Protein AF-A0A2X3C7H0-F1 (afdb_monomer_lite)

InterPro domains:
  IPR000109 Proton-dependent oligopeptide transporter family [PF00854] (1-184)
  IPR005279 Dipeptide/tripeptide permease [TIGR00924] (2-187)
  IPR018456 PTR2 family proton/oligopeptide symporter, conserved site [PS01023] (25-37)
  IPR036259 MFS transporter superfamily [G3DSA:1.20.1250.20] (1-194)
  IPR036259 MFS transporter superfamily [SSF103473] (5-169)

Radius of gyration: 23.86 Å; chains: 1; bounding box: 59×52×58 Å

Secondary structure (DSSP, 8-state):
-----HHHHHHHTS-TT-THHHHHHHHHHHHHHHHHHHHHHHHHHHHHHH-HHHHHHHHHHHHHHHHHHHHHHGGGGTTS--GGGGSPP-HHHHHHHHHHHHHHHHHHHHHHH-HHHHHHHHHHHHHHHHHHHHHHHHHS-HHHHHHHHHHHHHHHHHHHHHHHHHHHHHHHHHHHHHH--SEETTEE-S---S--

Structure (mmCIF, N/CA/C/O backbone):
data_AF-A0A2X3C7H0-F1
#
_entry.id   AF-A0A2X3C7H0-F1
#
loop_
_atom_site.group_PDB
_atom_site.id
_atom_site.type_symbol
_atom_site.label_atom_id
_atom_site.label_alt_id
_atom_site.label_comp_id
_atom_site.label_asym_id
_atom_site.label_entity_id
_atom_site.label_seq_id
_atom_site.pdbx_PDB_ins_code
_atom_site.Cartn_x
_atom_site.Cartn_y
_atom_site.Cartn_z
_atom_site.occupancy
_atom_site.B_iso_or_equiv
_atom_site.auth_seq_id
_atom_site.auth_comp_id
_atom_site.auth_asym_id
_atom_site.auth_atom_id
_atom_site.pdbx_PDB_model_num
ATOM 1 N N . MET A 1 1 ? -5.717 -9.283 16.753 1.00 32.44 1 MET A N 1
ATOM 2 C CA . MET A 1 1 ? -4.805 -8.362 16.047 1.00 32.44 1 MET A CA 1
ATOM 3 C C . MET A 1 1 ? -5.149 -8.344 14.564 1.00 32.44 1 MET A C 1
ATOM 5 O O . MET A 1 1 ? -4.531 -9.042 13.780 1.00 32.44 1 MET A O 1
ATOM 9 N N . PHE A 1 2 ? -6.166 -7.578 14.183 1.00 30.44 2 PHE A N 1
ATOM 10 C CA . PHE A 1 2 ? -6.329 -7.111 12.809 1.00 30.44 2 PHE A CA 1
ATOM 11 C C . PHE A 1 2 ? -6.307 -5.587 12.910 1.00 30.44 2 PHE A C 1
ATOM 13 O O . PHE A 1 2 ? -7.046 -5.027 13.715 1.00 30.44 2 PHE A O 1
ATOM 20 N N . LYS A 1 3 ? -5.387 -4.962 12.163 1.00 36.91 3 LYS A N 1
ATOM 21 C CA . LYS A 1 3 ? -4.925 -3.565 12.272 1.00 36.91 3 LYS A CA 1
ATOM 22 C C . LYS A 1 3 ? -4.030 -3.260 13.489 1.00 36.91 3 LYS A C 1
ATOM 24 O O . LYS A 1 3 ? -4.436 -2.610 14.445 1.00 36.91 3 LYS A O 1
ATOM 29 N N . ALA A 1 4 ? -2.743 -3.596 13.379 1.00 49.97 4 ALA A N 1
ATOM 30 C CA . ALA A 1 4 ? -1.702 -2.716 13.917 1.00 49.97 4 ALA A CA 1
ATOM 31 C C . ALA A 1 4 ? -1.713 -1.433 13.064 1.00 49.97 4 ALA A C 1
ATOM 33 O O . ALA A 1 4 ? -0.926 -1.282 12.138 1.00 49.97 4 ALA A O 1
ATOM 34 N N . ASN A 1 5 ? -2.721 -0.579 13.260 1.00 68.50 5 ASN A N 1
ATOM 35 C CA . ASN A 1 5 ? -2.846 0.662 12.509 1.00 68.50 5 ASN A CA 1
ATOM 36 C C . ASN A 1 5 ? -2.001 1.717 13.235 1.00 68.50 5 ASN A C 1
ATOM 38 O O . ASN A 1 5 ? -2.337 2.010 14.386 1.00 68.50 5 ASN A O 1
ATOM 42 N N . PRO A 1 6 ? -0.969 2.319 12.617 1.00 77.62 6 PRO A N 1
ATOM 43 C CA . PRO A 1 6 ? -0.216 3.415 13.231 1.00 77.62 6 PRO A CA 1
ATOM 44 C C . PRO A 1 6 ? -1.136 4.532 13.743 1.00 77.62 6 PRO A C 1
ATOM 46 O O . PRO A 1 6 ? -0.921 5.062 14.825 1.00 77.62 6 PRO A O 1
ATOM 49 N N . ALA A 1 7 ? -2.243 4.787 13.037 1.00 82.19 7 ALA A N 1
ATOM 50 C CA . ALA A 1 7 ? -3.296 5.711 13.455 1.00 82.19 7 ALA A CA 1
ATOM 51 C C . ALA A 1 7 ? -4.001 5.310 14.770 1.00 82.19 7 ALA A C 1
ATOM 53 O O . ALA A 1 7 ? -4.308 6.166 15.591 1.00 82.19 7 ALA A O 1
ATOM 54 N N . SER A 1 8 ? -4.247 4.013 14.994 1.00 81.94 8 SER A N 1
ATOM 55 C CA . SER A 1 8 ? -4.856 3.530 16.244 1.00 81.94 8 SER A CA 1
ATOM 56 C C . SER A 1 8 ? -3.861 3.517 17.399 1.00 81.94 8 SER A C 1
ATOM 58 O O . SER A 1 8 ? -4.267 3.648 18.550 1.00 81.94 8 SER A O 1
ATOM 60 N N . LEU A 1 9 ? -2.576 3.316 17.107 1.00 81.12 9 LEU A N 1
ATOM 61 C CA . LEU A 1 9 ? -1.518 3.435 18.102 1.00 81.12 9 LEU A CA 1
ATOM 62 C C . LEU A 1 9 ? -1.385 4.898 18.534 1.00 81.12 9 LEU A C 1
ATOM 64 O O . LEU A 1 9 ? -1.437 5.185 19.723 1.00 81.12 9 LEU A O 1
ATOM 68 N N . LEU A 1 10 ? -1.350 5.816 17.561 1.00 85.62 10 LEU A N 1
ATOM 69 C CA . LEU A 1 10 ? -1.322 7.258 17.788 1.00 85.62 10 LEU A CA 1
ATOM 70 C C . LEU A 1 10 ? -2.493 7.722 18.659 1.00 85.62 10 LEU A C 1
ATOM 72 O O . LEU A 1 10 ? -2.268 8.444 19.621 1.00 85.62 10 LEU A O 1
ATOM 76 N N . SER A 1 11 ? -3.722 7.266 18.388 1.00 85.00 11 SER A N 1
ATOM 77 C CA . SER A 1 11 ? -4.881 7.658 19.201 1.00 85.00 11 SER A CA 1
ATOM 78 C C . SER A 1 11 ? -4.799 7.197 20.653 1.00 85.00 11 SER A C 1
ATOM 80 O O . SER A 1 11 ? -5.360 7.848 21.522 1.00 85.00 11 SER A O 1
ATOM 82 N N . LYS A 1 12 ? -4.120 6.077 20.925 1.00 83.00 12 LYS A N 1
ATOM 83 C CA . LYS A 1 12 ? -3.929 5.568 22.289 1.00 83.00 12 LYS A CA 1
ATOM 84 C C . LYS A 1 12 ? -2.798 6.278 23.038 1.00 83.00 12 LYS A C 1
ATOM 86 O O . LYS A 1 12 ? -2.753 6.187 24.259 1.00 83.00 12 LYS A O 1
ATOM 91 N N . CYS A 1 13 ? -1.911 6.986 22.335 1.00 82.56 13 CYS A N 1
ATOM 92 C CA . CYS A 1 13 ? -0.876 7.813 22.959 1.00 82.56 13 CYS A CA 1
ATOM 93 C C . CYS A 1 13 ? -1.438 9.072 23.634 1.00 82.56 13 CYS A C 1
ATOM 95 O O . CYS A 1 13 ? -0.724 9.706 24.407 1.00 82.56 13 CYS A O 1
ATOM 97 N N . TYR A 1 14 ? -2.691 9.436 23.346 1.00 84.81 14 TYR A N 1
ATOM 98 C CA . TYR A 1 14 ? -3.354 10.601 23.919 1.00 84.81 14 TYR A CA 1
ATOM 99 C C . TYR A 1 14 ? -4.520 10.176 24.824 1.00 84.81 14 TYR A C 1
ATOM 101 O O . TYR A 1 14 ? -5.254 9.242 24.485 1.00 84.81 14 TYR A O 1
ATOM 109 N N . PRO A 1 15 ? -4.732 10.853 25.967 1.00 82.44 15 PRO A N 1
ATOM 110 C CA . PRO A 1 15 ? -5.905 10.636 26.805 1.00 82.44 15 PRO A CA 1
ATOM 111 C C . PRO A 1 15 ? -7.219 10.909 26.050 1.00 82.44 15 PRO A C 1
ATOM 113 O O . PRO A 1 15 ? -7.254 11.720 25.117 1.00 82.44 15 PRO A O 1
ATOM 116 N N . PRO A 1 16 ? -8.340 10.288 26.464 1.00 78.69 16 PRO A N 1
ATOM 117 C CA . PRO A 1 16 ? -9.640 10.580 25.873 1.00 78.69 16 PRO A CA 1
ATOM 118 C C . PRO A 1 16 ? -9.995 12.067 26.043 1.00 78.69 16 PRO A C 1
ATOM 120 O O . PRO A 1 16 ? -9.951 12.591 27.154 1.00 78.69 16 PRO A O 1
ATOM 123 N N . LYS A 1 17 ? -10.405 12.715 24.941 1.00 80.19 17 LYS A N 1
ATOM 124 C CA . LYS A 1 17 ? -10.738 14.155 24.824 1.00 80.19 17 LYS A CA 1
ATOM 125 C C . LYS A 1 17 ? -9.553 15.135 24.876 1.00 80.19 17 LYS A C 1
ATOM 127 O O . LYS A 1 17 ? -9.762 16.316 25.146 1.00 80.19 17 LYS A O 1
ATOM 132 N N . ASP A 1 18 ? -8.331 14.691 24.588 1.00 87.06 18 ASP A N 1
ATOM 133 C CA . ASP A 1 18 ? -7.207 15.614 24.394 1.00 87.06 18 ASP A CA 1
ATOM 134 C C . ASP A 1 18 ? -7.346 16.394 23.069 1.00 87.06 18 ASP A C 1
ATOM 136 O O . ASP A 1 18 ? -7.416 15.803 21.990 1.00 87.06 18 ASP A O 1
ATOM 140 N N . ALA A 1 19 ? -7.338 17.728 23.142 1.00 86.75 19 ALA A N 1
ATOM 141 C CA . ALA A 1 19 ? -7.392 18.618 21.979 1.00 86.75 19 ALA A CA 1
ATOM 142 C C . ALA A 1 19 ? -6.162 18.492 21.053 1.00 86.75 19 ALA A C 1
ATOM 144 O O . ALA A 1 19 ? -6.205 18.900 19.894 1.00 86.75 19 ALA A O 1
ATOM 145 N N . ARG A 1 20 ? -5.049 17.924 21.537 1.00 90.62 20 ARG A N 1
ATOM 146 C CA . ARG A 1 20 ? -3.823 17.708 20.750 1.00 90.62 20 ARG A CA 1
ATOM 147 C C . ARG A 1 20 ? -3.935 16.542 19.774 1.00 90.62 20 ARG A C 1
ATOM 149 O O . ARG A 1 20 ? -3.132 16.469 18.843 1.00 90.62 20 ARG A O 1
ATOM 156 N N . LEU A 1 21 ? -4.906 15.649 19.967 1.00 89.25 21 LEU A N 1
ATOM 157 C CA . LEU A 1 21 ? -5.084 14.461 19.135 1.00 89.25 21 LEU A CA 1
ATOM 158 C C . LEU A 1 21 ? -5.343 14.828 17.666 1.00 89.25 21 LEU A C 1
ATOM 160 O O . LEU A 1 21 ? -4.748 14.232 16.768 1.00 89.25 21 LEU A O 1
ATOM 164 N N . ASP A 1 22 ? -6.157 15.853 17.419 1.00 88.62 22 ASP A N 1
ATOM 165 C CA . ASP A 1 22 ? -6.472 16.313 16.062 1.00 88.62 22 ASP A CA 1
ATOM 166 C C . ASP A 1 22 ? -5.234 16.905 15.368 1.00 88.62 22 ASP A C 1
ATOM 168 O O . ASP A 1 22 ? -4.959 16.628 14.194 1.00 88.62 22 ASP A O 1
ATOM 172 N N . GLY A 1 23 ? -4.417 17.654 16.116 1.00 91.31 23 GLY A N 1
ATOM 173 C CA . GLY A 1 23 ? -3.125 18.159 15.644 1.00 91.31 23 GLY A CA 1
ATOM 174 C C . GLY A 1 23 ? -2.127 17.035 15.347 1.00 91.31 23 GLY A C 1
ATOM 175 O O . GLY A 1 23 ? -1.424 17.076 14.336 1.00 91.31 23 GLY A O 1
ATOM 176 N N . ALA A 1 24 ? -2.110 15.988 16.174 1.00 89.88 24 ALA A N 1
ATOM 177 C CA . ALA A 1 24 ? -1.279 14.808 15.962 1.00 89.88 24 ALA A CA 1
ATOM 178 C C . ALA A 1 24 ? -1.697 14.031 14.704 1.00 89.88 24 ALA A C 1
ATOM 180 O O . ALA A 1 24 ? -0.837 13.644 13.911 1.00 89.88 24 ALA A O 1
ATOM 181 N N . PHE A 1 25 ? -3.002 13.859 14.465 1.00 89.56 25 PHE A N 1
ATOM 182 C CA . PHE A 1 25 ? -3.500 13.278 13.217 1.00 89.56 25 PHE A CA 1
ATOM 183 C C . PHE A 1 25 ? -3.151 14.137 12.002 1.00 89.56 25 PHE A C 1
ATOM 185 O O . PHE A 1 25 ? -2.753 13.595 10.972 1.00 89.56 25 PHE A O 1
ATOM 192 N N . THR A 1 26 ? -3.225 15.462 12.125 1.00 91.69 26 THR A N 1
ATOM 193 C CA . THR A 1 26 ? -2.830 16.384 11.051 1.00 91.69 26 THR A CA 1
ATOM 194 C C . THR A 1 26 ? -1.353 16.200 10.691 1.00 91.69 26 THR A C 1
ATOM 196 O O . THR A 1 26 ? -1.028 15.992 9.524 1.00 91.69 26 THR A O 1
ATOM 199 N N . LEU A 1 27 ? -0.452 16.174 11.680 1.00 92.69 27 LEU A N 1
ATOM 200 C CA . LEU A 1 27 ? 0.977 15.902 11.465 1.00 92.69 27 LEU A CA 1
ATOM 201 C C . LEU A 1 27 ? 1.224 14.510 10.871 1.00 92.69 27 LEU A C 1
ATOM 203 O O . LEU A 1 27 ? 2.030 14.368 9.950 1.00 92.69 27 LEU A O 1
ATOM 207 N N . PHE A 1 28 ? 0.504 13.495 11.352 1.00 90.56 28 PHE A N 1
ATOM 208 C CA . PHE A 1 28 ? 0.586 12.136 10.826 1.00 90.56 28 PHE A CA 1
ATOM 209 C C . PHE A 1 28 ? 0.240 12.099 9.331 1.00 90.56 28 PHE A C 1
ATOM 211 O O . PHE A 1 28 ? 1.040 11.623 8.525 1.00 90.56 28 PHE A O 1
ATOM 218 N N . TYR A 1 29 ? -0.888 12.685 8.925 1.00 90.25 29 TYR A N 1
ATOM 219 C CA . TYR A 1 29 ? -1.264 12.752 7.512 1.00 90.25 29 TYR A CA 1
ATOM 220 C C . TYR A 1 29 ? -0.320 13.628 6.679 1.00 90.25 29 TYR A C 1
ATOM 222 O O . TYR A 1 29 ? -0.013 13.272 5.541 1.00 90.25 29 TYR A O 1
ATOM 230 N N . MET A 1 30 ? 0.192 14.735 7.223 1.00 94.94 30 MET A N 1
ATOM 231 C CA . MET A 1 30 ? 1.191 15.552 6.524 1.00 94.94 30 MET A CA 1
ATOM 232 C C . MET A 1 30 ? 2.482 14.769 6.264 1.00 94.94 30 MET A C 1
ATOM 234 O O . MET A 1 30 ? 3.004 14.825 5.154 1.00 94.94 30 MET A O 1
ATOM 238 N N . SER A 1 31 ? 2.960 13.974 7.228 1.00 92.88 31 SER A N 1
ATOM 239 C CA . SER A 1 31 ? 4.155 13.140 7.037 1.00 92.88 31 SER A CA 1
ATOM 240 C C . SER A 1 31 ? 3.983 12.102 5.922 1.00 92.88 31 SER A C 1
ATOM 242 O O . SER A 1 31 ? 4.906 11.894 5.137 1.00 92.88 31 SER A O 1
ATOM 244 N N . ILE A 1 32 ? 2.786 11.515 5.789 1.00 90.12 32 ILE A N 1
ATOM 245 C CA . ILE A 1 32 ? 2.452 10.590 4.695 1.00 90.12 32 ILE A CA 1
ATOM 246 C C . ILE A 1 32 ? 2.516 11.314 3.348 1.00 90.12 32 ILE A C 1
ATOM 248 O O . ILE A 1 32 ? 3.155 10.816 2.425 1.00 90.12 32 ILE A O 1
ATOM 252 N N . ASN A 1 33 ? 1.903 12.497 3.244 1.00 91.75 33 ASN A N 1
ATOM 253 C CA . ASN A 1 33 ? 1.899 13.273 2.001 1.00 91.75 33 ASN A CA 1
ATOM 254 C C . ASN A 1 33 ? 3.311 13.730 1.596 1.00 91.75 33 ASN A C 1
ATOM 256 O O . ASN A 1 33 ? 3.685 13.627 0.428 1.00 91.75 33 ASN A O 1
ATOM 260 N N . ILE A 1 34 ? 4.124 14.180 2.557 1.00 94.00 34 ILE A N 1
ATOM 261 C CA . ILE A 1 34 ? 5.527 14.551 2.315 1.00 94.00 34 ILE A CA 1
ATOM 262 C C . ILE A 1 34 ? 6.332 13.322 1.878 1.00 94.00 34 ILE A C 1
ATOM 264 O O . ILE A 1 34 ? 7.074 13.386 0.899 1.00 94.00 34 ILE A O 1
ATOM 268 N N . GLY A 1 35 ? 6.153 12.184 2.553 1.00 91.00 35 GLY A N 1
ATOM 269 C CA . GLY A 1 35 ? 6.794 10.925 2.179 1.00 91.00 35 GLY A CA 1
ATOM 270 C C . GLY A 1 35 ? 6.420 10.480 0.765 1.00 91.00 35 GLY A C 1
ATOM 271 O O . GLY A 1 35 ? 7.300 10.107 -0.013 1.00 91.00 35 GLY A O 1
ATOM 272 N N . SER A 1 36 ? 5.138 10.579 0.390 1.00 88.50 36 SER A N 1
ATOM 273 C CA . SER A 1 36 ? 4.701 10.271 -0.973 1.00 88.50 36 SER A CA 1
ATOM 274 C C . SER A 1 36 ? 5.279 11.249 -1.989 1.00 88.50 36 SER A C 1
ATOM 276 O O . SER A 1 36 ? 5.761 10.807 -3.023 1.00 88.50 36 SER A O 1
ATOM 278 N N . LEU A 1 37 ? 5.319 12.552 -1.693 1.00 89.69 37 LEU A N 1
ATOM 279 C CA . LEU A 1 37 ? 5.898 13.551 -2.592 1.00 89.69 37 LEU A CA 1
ATOM 280 C C . LEU A 1 37 ? 7.374 13.251 -2.882 1.00 89.69 37 LEU A C 1
ATOM 282 O O . LEU A 1 37 ? 7.783 13.228 -4.043 1.00 89.69 37 LEU A O 1
ATOM 286 N N . LEU A 1 38 ? 8.162 12.978 -1.839 1.00 91.06 38 LEU A N 1
ATOM 287 C CA . LEU A 1 38 ? 9.580 12.644 -1.977 1.00 91.06 38 LEU A CA 1
ATOM 288 C C . LEU A 1 38 ? 9.780 11.337 -2.746 1.00 91.06 38 LEU A C 1
ATOM 290 O O . LEU A 1 38 ? 10.610 11.282 -3.650 1.00 91.06 38 LEU A O 1
ATOM 294 N N . SER A 1 39 ? 8.999 10.302 -2.427 1.00 89.25 39 SER A N 1
ATOM 295 C CA . SER A 1 39 ? 9.081 9.004 -3.099 1.00 89.25 39 SER A CA 1
ATOM 296 C C . SER A 1 39 ? 8.711 9.105 -4.581 1.00 89.25 39 SER A C 1
ATOM 298 O O . SER A 1 39 ? 9.496 8.695 -5.433 1.00 89.25 39 SER A O 1
ATOM 300 N N . LEU A 1 40 ? 7.570 9.723 -4.913 1.00 87.06 40 LEU A N 1
ATOM 301 C CA . LEU A 1 40 ? 7.132 9.888 -6.301 1.00 87.06 40 LEU A CA 1
ATOM 302 C C . LEU A 1 40 ? 8.050 10.813 -7.112 1.00 87.06 40 LEU A C 1
ATOM 304 O O . LEU A 1 40 ? 8.138 10.641 -8.322 1.00 87.06 40 LEU A O 1
ATOM 308 N N . SER A 1 41 ? 8.752 11.756 -6.476 1.00 87.19 41 SER A N 1
ATOM 309 C CA . SER A 1 41 ? 9.701 12.638 -7.170 1.00 87.19 41 SER A CA 1
ATOM 310 C C . SER A 1 41 ? 11.066 11.977 -7.388 1.00 87.19 41 SER A C 1
ATOM 312 O O . SER A 1 41 ? 11.662 12.118 -8.452 1.00 87.19 41 SER A O 1
ATOM 314 N N . LEU A 1 42 ? 11.582 11.249 -6.391 1.00 89.06 42 LEU A N 1
ATOM 315 C CA . LEU A 1 42 ? 12.932 10.674 -6.434 1.00 89.06 42 LEU A CA 1
ATOM 316 C C . LEU A 1 42 ? 12.975 9.302 -7.112 1.00 89.06 42 LEU A C 1
ATOM 318 O O . LEU A 1 42 ? 13.928 9.018 -7.837 1.00 89.06 42 LEU A O 1
ATOM 322 N N . ALA A 1 43 ? 11.967 8.451 -6.905 1.00 89.06 43 ALA A N 1
ATOM 323 C CA . ALA A 1 43 ? 11.978 7.085 -7.426 1.00 89.06 43 ALA A CA 1
ATOM 324 C C . ALA A 1 43 ? 12.097 7.020 -8.963 1.00 89.06 43 ALA A C 1
ATOM 326 O O . ALA A 1 43 ? 12.921 6.230 -9.433 1.00 89.06 43 ALA A O 1
ATOM 327 N N . PRO A 1 44 ? 11.387 7.851 -9.761 1.00 86.19 44 PRO A N 1
ATOM 328 C CA . PRO A 1 44 ? 11.547 7.854 -11.216 1.00 86.19 44 PRO A CA 1
ATOM 329 C C . PRO A 1 44 ? 12.941 8.315 -11.654 1.00 86.19 44 PRO A C 1
ATOM 331 O O . PRO A 1 44 ? 13.557 7.673 -12.499 1.00 86.19 44 PRO A O 1
ATOM 334 N N . VAL A 1 45 ? 13.480 9.369 -11.028 1.00 87.81 45 VAL A N 1
ATOM 335 C CA . VAL A 1 45 ? 14.815 9.916 -11.342 1.00 87.81 45 VAL A CA 1
ATOM 336 C C . VAL A 1 45 ? 15.916 8.888 -11.068 1.00 87.81 45 VAL A C 1
ATOM 338 O O . VAL A 1 45 ? 16.877 8.767 -11.830 1.00 87.81 45 VAL A O 1
ATOM 341 N N . ILE A 1 46 ? 15.790 8.136 -9.973 1.00 89.81 46 ILE A N 1
ATOM 342 C CA . ILE A 1 46 ? 16.736 7.072 -9.622 1.00 89.81 46 ILE A CA 1
ATOM 343 C C . ILE A 1 46 ? 16.561 5.878 -10.565 1.00 89.81 46 ILE A C 1
ATOM 345 O O . ILE A 1 46 ? 17.560 5.331 -11.028 1.00 89.81 46 ILE A O 1
ATOM 349 N N . ALA A 1 47 ? 15.320 5.516 -10.910 1.00 90.44 47 ALA A N 1
ATOM 350 C CA . ALA A 1 47 ? 15.040 4.417 -11.832 1.00 90.44 47 ALA A CA 1
ATOM 351 C C . ALA A 1 47 ? 15.586 4.688 -13.241 1.00 90.44 47 ALA A C 1
ATOM 353 O O . ALA A 1 47 ? 16.127 3.779 -13.865 1.00 90.44 47 ALA A O 1
ATOM 354 N N . GLU A 1 48 ? 15.506 5.929 -13.722 1.00 87.69 48 GLU A N 1
ATOM 355 C CA . GLU A 1 48 ? 16.046 6.322 -15.024 1.00 87.69 48 GLU A CA 1
ATOM 356 C C . GLU A 1 48 ? 17.582 6.242 -15.060 1.00 87.69 48 GLU A C 1
ATOM 358 O O . GLU A 1 48 ? 18.158 5.727 -16.019 1.00 87.69 48 GLU A O 1
ATOM 363 N N . LYS A 1 49 ? 18.255 6.710 -13.998 1.00 90.38 49 LYS A N 1
ATOM 364 C CA . LYS A 1 49 ? 19.726 6.779 -13.942 1.00 90.38 49 LYS A CA 1
ATOM 365 C C . LYS A 1 49 ? 20.401 5.461 -13.567 1.00 90.38 49 LYS A C 1
ATOM 367 O O . LYS A 1 49 ? 21.451 5.143 -14.117 1.00 90.38 49 LYS A O 1
ATOM 372 N N . PHE A 1 50 ? 19.832 4.720 -12.618 1.00 88.69 50 PHE A N 1
ATOM 373 C CA . PHE A 1 50 ? 20.450 3.538 -12.001 1.00 88.69 50 PHE A CA 1
ATOM 374 C C . PHE A 1 50 ? 19.671 2.239 -12.253 1.00 88.69 50 PHE A C 1
ATOM 376 O O . PHE A 1 50 ? 20.136 1.160 -11.889 1.00 88.69 50 PHE A O 1
ATOM 383 N N . GLY A 1 51 ? 18.510 2.323 -12.904 1.00 89.69 51 GLY A N 1
ATOM 384 C CA . GLY A 1 51 ? 17.658 1.181 -13.211 1.00 89.69 51 GLY A CA 1
ATOM 385 C C . GLY A 1 51 ? 16.684 0.824 -12.086 1.00 89.69 51 GLY A C 1
ATOM 386 O O . GLY A 1 51 ? 16.896 1.104 -10.906 1.00 89.69 51 GLY A O 1
ATOM 387 N N . TYR A 1 52 ? 15.605 0.138 -12.463 1.00 87.81 52 TYR A N 1
ATOM 388 C CA . TYR A 1 52 ? 14.520 -0.233 -11.551 1.00 87.81 52 TYR A CA 1
ATOM 389 C C . TYR A 1 52 ? 14.974 -1.119 -10.383 1.00 87.81 52 TYR A C 1
ATOM 391 O O . TYR A 1 52 ? 14.498 -0.941 -9.265 1.00 87.81 52 TYR A O 1
ATOM 399 N N . ALA A 1 53 ? 15.922 -2.038 -10.604 1.00 89.62 53 ALA A N 1
ATOM 400 C CA . ALA A 1 53 ? 16.419 -2.933 -9.555 1.00 89.62 53 ALA A CA 1
ATOM 401 C C . ALA A 1 53 ? 17.059 -2.167 -8.383 1.00 89.62 53 ALA A C 1
ATOM 403 O O . ALA A 1 53 ? 16.817 -2.492 -7.220 1.00 89.62 53 ALA A O 1
ATOM 404 N N . VAL A 1 54 ? 17.831 -1.115 -8.678 1.00 91.38 54 VAL A N 1
ATOM 405 C CA . VAL A 1 54 ? 18.458 -0.269 -7.652 1.00 91.38 54 VAL A CA 1
ATOM 406 C 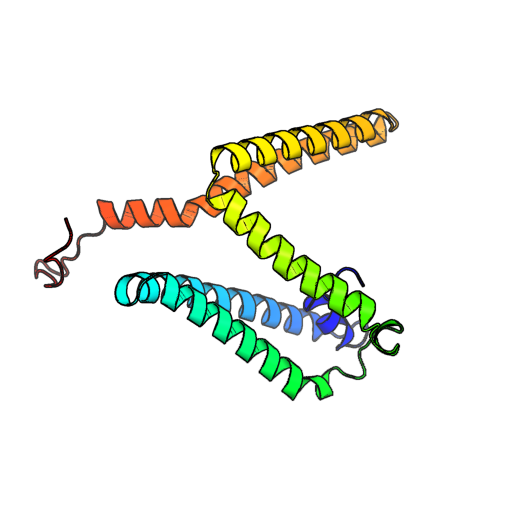C . VAL A 1 54 ? 17.396 0.522 -6.894 1.00 91.38 54 VAL A C 1
ATOM 408 O O . VAL A 1 54 ? 17.433 0.561 -5.665 1.00 91.38 54 VAL A O 1
ATOM 411 N N . THR A 1 55 ? 16.407 1.081 -7.595 1.00 90.50 55 THR A N 1
ATOM 412 C CA . THR A 1 55 ? 15.290 1.804 -6.968 1.00 90.50 55 THR A CA 1
ATOM 413 C C . THR A 1 55 ? 14.496 0.913 -6.013 1.00 90.50 55 THR A C 1
ATOM 415 O O . THR A 1 55 ? 14.226 1.323 -4.886 1.00 90.50 55 THR A O 1
ATOM 418 N N . TYR A 1 56 ? 14.178 -0.327 -6.403 1.00 88.50 56 TYR A N 1
ATOM 419 C CA . TYR A 1 56 ? 13.474 -1.266 -5.521 1.00 88.50 56 TYR A CA 1
ATOM 420 C C . TYR A 1 56 ? 14.283 -1.613 -4.268 1.00 88.50 56 TYR A C 1
ATOM 422 O O . TYR A 1 56 ? 13.738 -1.593 -3.162 1.00 88.50 56 TYR A O 1
ATOM 430 N N . ASN A 1 57 ? 15.584 -1.875 -4.418 1.00 91.38 57 ASN A N 1
ATOM 431 C CA . ASN A 1 57 ? 16.465 -2.142 -3.280 1.00 91.38 57 ASN A CA 1
ATOM 432 C C . ASN A 1 57 ? 16.566 -0.931 -2.341 1.00 91.38 57 ASN A C 1
ATOM 434 O O . ASN A 1 57 ? 16.558 -1.097 -1.122 1.00 91.38 57 ASN A O 1
ATOM 438 N N . LEU A 1 58 ? 16.592 0.287 -2.891 1.00 91.81 58 LEU A N 1
ATOM 439 C CA . LEU A 1 58 ? 16.594 1.522 -2.111 1.00 91.81 58 LEU A CA 1
ATOM 440 C C . LEU A 1 58 ? 15.295 1.694 -1.308 1.00 91.81 58 LEU A C 1
ATOM 442 O O . LEU A 1 58 ? 15.348 2.021 -0.122 1.00 91.81 58 LEU A O 1
ATOM 446 N N . CYS A 1 59 ? 14.133 1.421 -1.910 1.00 90.12 59 CYS A N 1
ATOM 447 C CA . CYS A 1 59 ? 12.854 1.415 -1.194 1.00 90.12 59 CYS A CA 1
ATOM 448 C C . CYS A 1 59 ? 12.844 0.375 -0.061 1.00 90.12 59 CYS A C 1
ATOM 450 O O . CYS A 1 59 ? 12.394 0.671 1.047 1.00 90.12 59 CYS A O 1
ATOM 452 N N . GLY A 1 60 ? 13.386 -0.821 -0.316 1.00 90.12 60 GLY A N 1
ATOM 453 C CA . GLY A 1 60 ? 13.553 -1.862 0.699 1.00 90.12 60 GLY A CA 1
ATOM 454 C C . GLY A 1 60 ? 14.448 -1.416 1.859 1.00 90.12 60 GLY A C 1
ATOM 455 O O . GLY A 1 60 ? 14.080 -1.580 3.021 1.00 90.12 60 GLY A O 1
ATOM 456 N N . ALA A 1 61 ? 15.580 -0.774 1.562 1.00 92.62 61 ALA A N 1
ATOM 457 C CA . ALA A 1 61 ? 16.463 -0.201 2.575 1.00 92.62 61 ALA A CA 1
ATOM 458 C C . ALA A 1 61 ? 15.758 0.883 3.409 1.00 92.62 61 ALA A C 1
ATOM 460 O O . ALA A 1 61 ? 15.899 0.902 4.631 1.00 92.62 61 ALA A O 1
ATOM 461 N N . GLY A 1 62 ? 14.936 1.732 2.782 1.00 91.06 62 GLY A N 1
ATOM 462 C CA . GLY A 1 62 ? 14.118 2.725 3.484 1.00 91.06 62 GLY A CA 1
ATOM 463 C C . GLY A 1 62 ? 13.159 2.099 4.502 1.00 91.06 62 GLY A C 1
ATOM 464 O O . GLY A 1 62 ? 13.046 2.587 5.627 1.00 91.06 62 GLY A O 1
ATOM 465 N N . LEU A 1 63 ? 12.529 0.973 4.155 1.00 90.50 63 LEU A N 1
ATOM 466 C CA . LEU A 1 63 ? 11.673 0.228 5.082 1.00 90.50 63 LEU A CA 1
ATOM 467 C C . LEU A 1 63 ? 12.470 -0.364 6.254 1.00 90.50 63 LEU A C 1
ATOM 469 O O . LEU A 1 63 ? 12.008 -0.321 7.394 1.00 90.50 63 LEU A O 1
ATOM 473 N N . ILE A 1 64 ? 13.677 -0.879 5.999 1.00 92.69 64 ILE A N 1
ATOM 474 C CA . ILE A 1 64 ? 14.568 -1.387 7.054 1.00 92.69 64 ILE A CA 1
ATOM 475 C C . ILE A 1 64 ? 14.955 -0.258 8.013 1.00 92.69 64 ILE A C 1
ATOM 477 O O . ILE A 1 64 ? 14.869 -0.436 9.226 1.00 92.69 64 ILE A O 1
ATOM 481 N N . ILE A 1 65 ? 15.316 0.919 7.494 1.00 92.81 65 ILE A N 1
ATOM 482 C CA . ILE A 1 65 ? 15.621 2.096 8.318 1.00 92.81 65 ILE A CA 1
ATOM 483 C C . ILE A 1 65 ? 14.404 2.482 9.169 1.00 92.81 65 ILE A C 1
ATOM 485 O O . ILE A 1 65 ? 14.547 2.695 10.371 1.00 92.81 65 ILE A O 1
ATOM 489 N N . ALA A 1 66 ? 13.200 2.505 8.588 1.00 89.12 66 ALA A N 1
ATOM 490 C CA . ALA A 1 66 ? 11.973 2.789 9.331 1.00 89.12 66 ALA A CA 1
ATOM 491 C C . ALA A 1 66 ? 11.732 1.782 10.472 1.00 89.12 66 ALA A C 1
ATOM 493 O O . ALA A 1 66 ? 11.357 2.178 11.578 1.00 89.12 66 ALA A O 1
ATOM 494 N N . LEU A 1 67 ? 12.002 0.492 10.240 1.00 87.94 67 LEU A N 1
ATOM 495 C CA . LEU A 1 67 ? 11.931 -0.536 11.280 1.00 87.94 67 LEU A CA 1
ATOM 496 C C . LEU A 1 67 ? 12.977 -0.316 12.377 1.00 87.94 67 LEU A C 1
ATOM 498 O O . LEU A 1 67 ? 12.641 -0.418 13.554 1.00 87.94 67 LEU A O 1
ATOM 502 N N . LEU A 1 68 ? 14.220 0.014 12.021 1.00 91.19 68 LEU A N 1
ATOM 503 C CA . LEU A 1 68 ? 15.280 0.296 12.994 1.00 91.19 68 LEU A CA 1
ATOM 504 C C . LEU A 1 68 ? 14.932 1.500 13.876 1.00 91.19 68 LEU A C 1
ATOM 506 O O . LEU A 1 68 ? 15.075 1.420 15.095 1.00 91.19 68 LEU A O 1
ATOM 510 N N . VAL A 1 69 ? 14.408 2.579 13.284 1.00 89.44 69 VAL A N 1
ATOM 511 C CA . VAL A 1 69 ? 13.923 3.754 14.026 1.00 89.44 69 VAL A CA 1
ATOM 512 C C . VAL A 1 69 ? 12.774 3.366 14.954 1.00 89.44 69 VAL A C 1
ATOM 514 O O . VAL A 1 69 ? 12.785 3.733 16.127 1.00 89.44 69 VAL A O 1
ATOM 517 N N . TYR A 1 70 ? 11.814 2.569 14.475 1.00 85.56 70 TYR A N 1
ATOM 518 C CA . TYR A 1 70 ? 10.735 2.063 15.321 1.00 85.56 70 TYR A CA 1
ATOM 519 C C . TYR A 1 70 ? 11.267 1.242 16.502 1.00 85.56 70 TYR A C 1
ATOM 521 O O . TYR A 1 70 ? 10.818 1.442 17.627 1.00 85.56 70 TYR A O 1
ATOM 529 N N . PHE A 1 71 ? 12.238 0.350 16.284 1.00 84.06 71 PHE A N 1
ATOM 530 C CA . PHE A 1 71 ? 12.842 -0.437 17.361 1.00 84.06 71 PHE A CA 1
ATOM 531 C C . PHE A 1 71 ? 13.605 0.431 18.366 1.00 84.06 71 PHE A C 1
ATOM 533 O O . PHE A 1 71 ? 13.464 0.208 19.569 1.00 84.06 71 PHE A O 1
ATOM 540 N N . ALA A 1 72 ? 14.348 1.438 17.902 1.00 87.81 72 ALA A N 1
ATOM 541 C CA . ALA A 1 72 ? 15.051 2.388 18.764 1.00 87.81 72 ALA A CA 1
ATOM 542 C C . ALA A 1 72 ? 14.076 3.225 19.612 1.00 87.81 72 ALA A C 1
ATOM 544 O O . ALA A 1 72 ? 14.287 3.414 20.808 1.00 87.81 72 ALA A O 1
ATOM 545 N N . CYS A 1 73 ? 12.963 3.664 19.021 1.00 84.31 73 CYS A N 1
ATOM 546 C CA . CYS A 1 73 ? 11.934 4.462 19.691 1.00 84.31 73 CYS A CA 1
ATOM 547 C C . CYS A 1 73 ? 10.839 3.619 20.364 1.00 84.31 73 CYS A C 1
ATOM 549 O O . CYS A 1 73 ? 9.910 4.174 20.950 1.00 84.31 73 CYS A O 1
ATOM 551 N N . ARG A 1 74 ? 10.933 2.282 20.334 1.00 77.25 74 ARG A N 1
ATOM 552 C CA . ARG A 1 74 ? 9.903 1.371 20.864 1.00 77.25 74 ARG A CA 1
ATOM 553 C C . ARG A 1 74 ? 9.605 1.621 22.340 1.00 77.25 74 ARG A C 1
ATOM 555 O O . ARG A 1 74 ? 8.473 1.427 22.776 1.00 77.25 74 ARG A O 1
ATOM 562 N N . GLY A 1 75 ? 10.608 2.075 23.097 1.00 72.00 75 GLY A N 1
ATOM 563 C CA . GLY A 1 75 ? 10.461 2.443 24.505 1.00 72.00 75 GLY A CA 1
ATOM 564 C C . GLY A 1 75 ? 9.393 3.513 24.750 1.00 72.00 75 GLY A C 1
ATOM 565 O O . GLY A 1 75 ? 8.726 3.456 25.773 1.00 72.00 75 GLY A O 1
ATOM 566 N N . MET A 1 76 ? 9.153 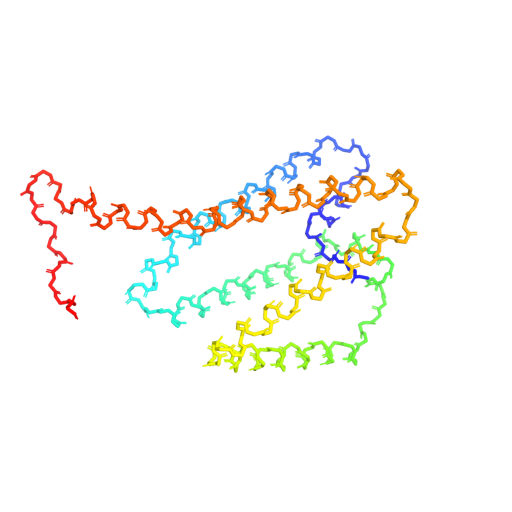4.414 23.791 1.00 75.81 76 MET A N 1
ATOM 567 C CA . MET A 1 76 ? 8.166 5.497 23.915 1.00 75.81 76 MET A CA 1
ATOM 568 C C . MET A 1 76 ? 6.711 5.013 23.851 1.00 75.81 76 MET A C 1
ATOM 570 O O . MET A 1 76 ? 5.807 5.743 24.238 1.00 75.81 76 MET A O 1
ATOM 574 N N . VAL A 1 77 ? 6.473 3.803 23.331 1.00 72.06 77 VAL A N 1
ATOM 575 C CA . VAL A 1 77 ? 5.122 3.270 23.068 1.00 72.06 77 VAL A CA 1
ATOM 576 C C . VAL A 1 77 ? 4.882 1.937 23.787 1.00 72.06 77 VAL A C 1
ATOM 578 O O . VAL A 1 77 ? 3.844 1.299 23.625 1.00 72.06 77 VAL A O 1
ATOM 581 N N . LYS A 1 78 ? 5.844 1.499 24.607 1.00 65.25 78 LYS A N 1
ATOM 582 C CA . LYS A 1 78 ? 5.830 0.194 25.279 1.00 65.25 78 LYS A CA 1
ATOM 583 C C . LYS A 1 78 ? 4.628 0.021 26.215 1.00 65.25 78 LYS A C 1
ATOM 585 O O . LYS A 1 78 ? 4.079 -1.076 26.282 1.00 65.25 78 LYS A O 1
ATOM 590 N N . ASP A 1 79 ? 4.201 1.101 26.864 1.00 66.50 79 ASP A N 1
ATOM 591 C CA . ASP A 1 79 ? 3.122 1.086 27.860 1.00 66.50 79 ASP A CA 1
ATOM 592 C C . ASP A 1 79 ? 1.723 1.283 27.240 1.00 66.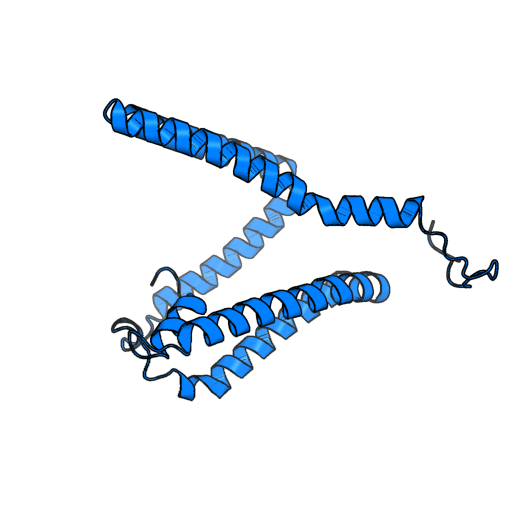50 79 ASP A C 1
ATOM 594 O O . ASP A 1 79 ? 0.713 1.222 27.934 1.00 66.50 79 ASP A O 1
ATOM 598 N N . ILE A 1 80 ? 1.642 1.478 25.916 1.00 66.06 80 ILE A N 1
ATOM 599 C CA . ILE A 1 80 ? 0.407 1.790 25.164 1.00 66.06 80 ILE A CA 1
ATOM 600 C C . ILE A 1 80 ? -0.119 0.531 24.415 1.00 66.06 80 ILE A C 1
ATOM 602 O O . ILE A 1 80 ? -0.833 0.591 23.410 1.00 66.06 80 ILE A O 1
ATOM 606 N N . GLY A 1 81 ? 0.238 -0.657 24.913 1.00 58.50 81 GLY A N 1
ATOM 607 C CA . GLY A 1 81 ? -0.114 -1.959 24.336 1.00 58.50 81 GLY A CA 1
ATOM 608 C C . GLY A 1 81 ? -1.528 -2.443 24.678 1.00 58.50 81 GLY A C 1
ATOM 609 O O . GLY A 1 81 ? -2.135 -2.045 25.666 1.00 58.50 81 GLY A O 1
ATOM 610 N N . SER A 1 82 ? -2.074 -3.332 23.849 1.00 58.31 82 SER A N 1
ATOM 611 C CA . SER A 1 82 ? -3.317 -4.061 24.150 1.00 58.31 82 SER A CA 1
ATOM 612 C C . SER A 1 82 ? -2.976 -5.350 24.923 1.00 58.31 82 SER A C 1
ATOM 614 O O . SER A 1 82 ? -1.895 -5.885 24.712 1.00 58.31 82 SER A O 1
ATOM 616 N N . GLU A 1 83 ? -3.869 -5.921 25.749 1.00 53.62 83 GLU A N 1
ATOM 617 C CA . GLU A 1 83 ? -3.609 -7.181 26.502 1.00 53.62 83 GLU A CA 1
ATOM 618 C C . GLU A 1 83 ? -2.921 -8.332 25.710 1.00 53.62 83 GLU A C 1
ATOM 620 O O . GLU A 1 83 ? -2.117 -9.063 26.296 1.00 53.62 83 GLU A O 1
ATOM 625 N N . PRO A 1 84 ? -3.154 -8.523 24.389 1.00 57.12 84 PRO A N 1
ATOM 626 C CA . PRO A 1 84 ? -2.423 -9.508 23.584 1.00 57.12 84 PRO A CA 1
ATOM 627 C C . PRO A 1 84 ? -0.926 -9.215 23.382 1.00 57.12 84 PRO A C 1
ATOM 629 O O . PRO A 1 84 ? -0.176 -10.158 23.148 1.00 57.12 84 PRO A O 1
ATOM 632 N N . ASP A 1 85 ? -0.484 -7.956 23.483 1.00 57.59 85 ASP A N 1
ATOM 633 C CA . ASP A 1 85 ? 0.928 -7.552 23.340 1.00 57.59 85 ASP A CA 1
ATOM 634 C C . ASP A 1 85 ? 1.791 -8.014 24.520 1.00 57.59 85 ASP A C 1
ATOM 636 O O . ASP A 1 85 ? 3.017 -8.017 24.434 1.00 57.59 85 ASP A O 1
ATOM 640 N N . HIS A 1 86 ? 1.160 -8.388 25.636 1.00 61.38 86 HIS A N 1
ATOM 641 C CA . HIS A 1 86 ? 1.843 -8.853 26.845 1.00 61.38 86 HIS A CA 1
ATOM 642 C C . HIS A 1 86 ? 2.049 -10.375 26.848 1.00 61.38 86 HIS A C 1
ATOM 644 O O . HIS A 1 86 ? 2.711 -10.912 27.736 1.00 61.38 86 HIS A O 1
ATOM 650 N N . ARG A 1 87 ? 1.493 -11.091 25.861 1.00 67.50 87 ARG A N 1
ATOM 651 C CA . ARG A 1 87 ? 1.688 -12.537 25.710 1.00 67.50 87 ARG A CA 1
ATOM 652 C C . ARG A 1 87 ? 2.967 -12.813 24.912 1.00 67.50 87 ARG A C 1
ATOM 654 O O . ARG A 1 87 ? 3.253 -12.088 23.9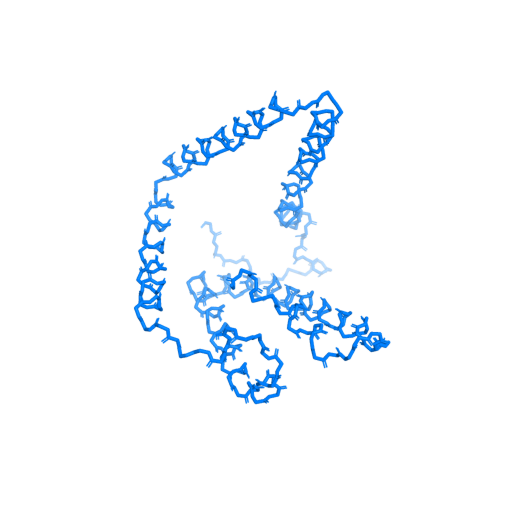57 1.00 67.50 87 ARG A O 1
ATOM 661 N N . PRO A 1 88 ? 3.729 -13.869 25.249 1.00 70.81 88 PRO A N 1
ATOM 662 C CA . PRO A 1 88 ? 4.904 -14.236 24.474 1.00 70.81 88 PRO A CA 1
ATOM 663 C C . PRO A 1 88 ? 4.499 -14.549 23.030 1.00 70.81 88 PRO A C 1
ATOM 665 O O . PRO A 1 88 ? 3.522 -15.260 22.780 1.00 70.81 88 PRO A O 1
ATOM 668 N N . LEU A 1 89 ? 5.259 -14.008 22.076 1.00 71.38 89 LEU A N 1
ATOM 669 C CA . LEU A 1 89 ? 5.057 -14.278 20.657 1.00 71.38 89 LEU A CA 1
ATOM 670 C C . LEU A 1 89 ? 5.164 -15.784 20.412 1.00 71.38 89 LEU A C 1
ATOM 672 O O . LEU A 1 89 ? 6.196 -16.405 20.666 1.00 71.38 89 LEU A O 1
ATOM 676 N N . SER A 1 90 ? 4.104 -16.381 19.876 1.00 82.56 90 SER A N 1
ATOM 677 C CA . SER A 1 90 ? 4.136 -17.779 19.463 1.00 82.56 90 SER A CA 1
ATOM 678 C C . SER A 1 90 ? 5.059 -17.921 18.250 1.00 82.56 90 SER A C 1
ATOM 680 O O . SER A 1 90 ? 4.667 -17.584 17.128 1.00 82.56 90 SER A O 1
ATOM 682 N N . LEU A 1 91 ? 6.270 -18.443 18.464 1.00 83.75 91 LEU A N 1
ATOM 683 C CA . LEU A 1 91 ? 7.279 -18.640 17.415 1.00 83.75 91 LEU A CA 1
ATOM 684 C C . LEU A 1 91 ? 6.747 -19.461 16.233 1.00 83.75 91 LEU A C 1
ATOM 686 O O . LEU A 1 91 ? 7.105 -19.194 15.092 1.00 83.75 91 LEU A O 1
ATOM 690 N N . ARG A 1 92 ? 5.824 -20.398 16.485 1.00 87.81 92 ARG A N 1
ATOM 691 C CA . ARG A 1 92 ? 5.135 -21.170 15.441 1.00 87.81 92 ARG A CA 1
ATOM 692 C C . ARG A 1 92 ? 4.319 -20.286 14.495 1.00 87.81 92 ARG A C 1
ATOM 694 O O . ARG A 1 92 ? 4.439 -20.436 13.286 1.00 87.81 92 ARG A O 1
ATOM 701 N N . ASN A 1 93 ? 3.510 -19.365 15.022 1.00 86.12 93 ASN A N 1
ATOM 702 C CA . ASN A 1 93 ? 2.706 -18.480 14.173 1.00 86.12 93 ASN A CA 1
ATOM 703 C C . ASN A 1 93 ? 3.597 -17.477 13.440 1.00 86.12 93 ASN A C 1
ATOM 705 O O . ASN A 1 93 ? 3.345 -17.193 12.276 1.00 86.12 93 ASN A O 1
ATOM 709 N N . LEU A 1 94 ? 4.663 -16.994 14.087 1.00 86.31 94 LEU A N 1
ATOM 710 C CA . LEU A 1 94 ? 5.654 -16.143 13.432 1.00 86.31 94 LEU A CA 1
ATOM 711 C C . LEU A 1 94 ? 6.323 -16.876 12.262 1.00 86.31 94 LEU A C 1
ATOM 713 O O . LEU A 1 94 ? 6.362 -16.345 11.158 1.00 86.31 94 LEU A O 1
ATOM 717 N N . ALA A 1 95 ? 6.785 -18.110 12.478 1.00 89.75 95 ALA A N 1
ATOM 718 C CA . ALA A 1 95 ? 7.391 -18.929 11.435 1.00 89.75 95 ALA A CA 1
ATOM 719 C C . ALA A 1 95 ? 6.409 -19.218 10.290 1.00 89.75 95 ALA A C 1
ATOM 721 O O . ALA A 1 95 ? 6.788 -19.097 9.131 1.00 89.75 95 ALA A O 1
ATOM 722 N N . LEU A 1 96 ? 5.142 -19.529 10.593 1.00 91.38 96 LEU A N 1
ATOM 723 C CA . LEU A 1 96 ? 4.100 -19.729 9.580 1.00 91.38 96 LEU A CA 1
ATOM 724 C C . LEU A 1 96 ? 3.826 -18.460 8.767 1.00 91.38 96 LEU A C 1
ATOM 726 O O . LEU A 1 96 ? 3.685 -18.543 7.552 1.00 91.38 96 LEU A O 1
ATOM 730 N N . VAL A 1 97 ? 3.776 -17.291 9.410 1.00 89.25 97 VAL A N 1
ATOM 731 C CA . VAL A 1 97 ? 3.581 -16.009 8.716 1.00 89.25 97 VAL A CA 1
ATOM 732 C C . VAL A 1 97 ? 4.785 -15.681 7.839 1.00 89.25 97 VAL A C 1
ATOM 734 O O . VAL A 1 97 ? 4.601 -15.295 6.687 1.00 89.25 97 VAL A O 1
ATOM 737 N N . LEU A 1 98 ? 6.010 -15.868 8.336 1.00 90.38 98 LEU A N 1
ATOM 738 C CA . LEU A 1 98 ? 7.231 -15.623 7.564 1.00 90.38 98 LEU A CA 1
ATOM 739 C C . LEU A 1 98 ? 7.341 -16.583 6.375 1.00 90.38 98 LEU A C 1
ATOM 741 O O . LEU A 1 98 ? 7.545 -16.137 5.249 1.00 90.38 98 LEU A O 1
ATOM 745 N N . ALA A 1 99 ? 7.129 -17.881 6.598 1.00 92.69 99 ALA A N 1
ATOM 746 C CA . ALA A 1 99 ? 7.121 -18.884 5.538 1.00 92.69 99 ALA A CA 1
ATOM 747 C C . ALA A 1 99 ? 6.012 -18.605 4.514 1.00 92.69 99 ALA A C 1
ATOM 749 O O . ALA A 1 99 ? 6.271 -18.602 3.314 1.00 92.69 99 ALA A O 1
ATOM 750 N N . GLY A 1 100 ? 4.800 -18.287 4.978 1.00 92.88 100 GLY A N 1
ATOM 751 C CA . GLY A 1 100 ? 3.686 -17.886 4.122 1.00 92.88 100 GLY A CA 1
ATOM 752 C C . GLY A 1 100 ? 4.004 -16.637 3.301 1.00 92.88 100 GLY A C 1
ATOM 753 O O . GLY A 1 100 ? 3.711 -16.604 2.113 1.00 92.88 100 GLY A O 1
ATOM 754 N N . THR A 1 101 ? 4.678 -15.647 3.889 1.00 91.50 101 THR A N 1
ATOM 755 C CA . THR A 1 101 ? 5.129 -14.443 3.174 1.00 91.50 101 THR A CA 1
ATOM 756 C C . THR A 1 101 ? 6.103 -14.803 2.055 1.00 91.50 101 THR A C 1
ATOM 758 O O . THR A 1 101 ? 5.907 -14.376 0.923 1.00 91.50 101 THR A O 1
ATOM 761 N N . VAL A 1 102 ? 7.107 -15.639 2.333 1.00 93.25 102 VAL A N 1
ATOM 762 C CA . VAL A 1 102 ? 8.077 -16.095 1.325 1.00 93.25 102 VAL A CA 1
A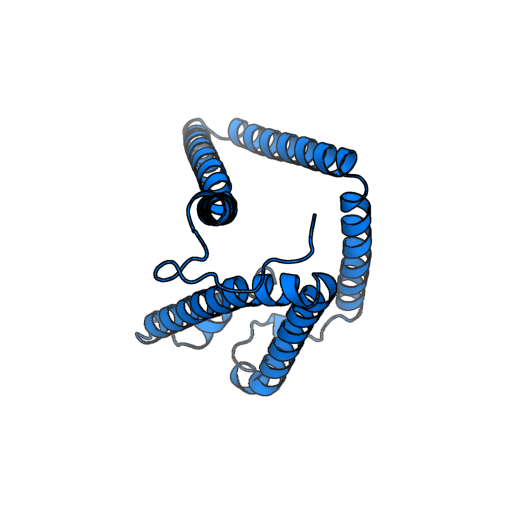TOM 763 C C . VAL A 1 102 ? 7.383 -16.859 0.194 1.00 93.25 102 VAL A C 1
ATOM 765 O O . VAL A 1 102 ? 7.604 -16.555 -0.976 1.00 93.25 102 VAL A O 1
ATOM 768 N N . VAL A 1 103 ? 6.488 -17.795 0.521 1.00 94.19 103 VAL A N 1
ATOM 769 C CA . VAL A 1 103 ? 5.704 -18.546 -0.474 1.00 94.19 103 VAL A CA 1
ATOM 770 C C . VAL A 1 103 ? 4.851 -17.607 -1.330 1.00 94.19 103 VAL A C 1
ATOM 772 O O . VAL A 1 103 ? 4.832 -17.742 -2.552 1.00 94.19 103 VAL A O 1
ATOM 775 N N . MET A 1 104 ? 4.193 -16.620 -0.716 1.00 90.69 104 MET A N 1
ATOM 776 C CA . MET A 1 104 ? 3.390 -15.631 -1.438 1.00 90.69 104 MET A CA 1
ATOM 777 C C . MET A 1 104 ? 4.232 -14.753 -2.366 1.00 90.69 104 MET A C 1
ATOM 779 O O . MET A 1 104 ? 3.766 -14.425 -3.453 1.00 90.69 104 MET A O 1
ATOM 783 N N . ILE A 1 105 ? 5.472 -14.411 -1.997 1.00 91.25 105 ILE A N 1
ATOM 784 C CA . ILE A 1 105 ? 6.390 -13.686 -2.889 1.00 91.25 105 ILE A CA 1
ATOM 785 C C . ILE A 1 105 ? 6.651 -14.507 -4.158 1.00 91.25 105 ILE A C 1
ATOM 787 O O . ILE A 1 105 ? 6.507 -13.980 -5.262 1.00 91.25 105 ILE A O 1
ATOM 791 N N . PHE A 1 106 ? 6.976 -15.797 -4.021 1.00 92.00 106 PHE A N 1
ATOM 792 C CA . PHE A 1 106 ? 7.209 -16.672 -5.175 1.00 92.00 106 PHE A CA 1
ATOM 793 C C . PHE A 1 106 ? 5.948 -16.871 -6.021 1.00 92.00 106 PHE A C 1
ATOM 795 O O . PHE A 1 106 ? 6.025 -16.817 -7.248 1.00 92.00 106 PHE A O 1
ATOM 802 N N . LEU A 1 107 ? 4.786 -17.037 -5.383 1.00 91.00 107 LEU A N 1
ATOM 803 C CA . LEU A 1 107 ? 3.497 -17.139 -6.068 1.00 91.00 107 LEU A CA 1
ATOM 804 C C . LEU A 1 107 ? 3.212 -15.881 -6.902 1.00 91.00 107 LEU A C 1
ATOM 806 O O . LEU A 1 107 ? 2.890 -15.984 -8.084 1.00 91.00 107 LEU A O 1
ATOM 810 N N . CYS A 1 108 ? 3.365 -14.694 -6.308 1.00 87.75 108 CYS A N 1
ATOM 811 C CA . CYS A 1 108 ? 3.162 -13.419 -6.993 1.00 87.75 108 CYS A CA 1
ATOM 812 C C . CYS A 1 108 ? 4.161 -13.222 -8.142 1.00 87.75 108 CYS A C 1
ATOM 814 O O . CYS A 1 108 ? 3.769 -12.775 -9.219 1.00 87.75 108 CYS A O 1
ATOM 816 N N . ALA A 1 109 ? 5.432 -13.587 -7.948 1.00 87.75 109 ALA A N 1
ATOM 817 C CA . ALA A 1 109 ? 6.449 -13.509 -8.995 1.00 87.75 109 ALA A CA 1
ATOM 818 C C . ALA A 1 109 ? 6.133 -14.440 -10.180 1.00 87.75 109 ALA A C 1
ATOM 820 O O . ALA A 1 109 ? 6.267 -14.044 -11.339 1.00 87.75 109 ALA A O 1
ATOM 821 N N . TRP A 1 110 ? 5.661 -15.658 -9.905 1.00 91.12 110 TRP A N 1
ATOM 822 C CA . TRP A 1 110 ? 5.217 -16.596 -10.938 1.00 91.12 110 TRP A CA 1
ATOM 823 C C . TRP A 1 110 ? 3.963 -16.101 -11.671 1.00 91.12 110 TRP A C 1
ATOM 825 O O . TRP A 1 110 ? 3.879 -16.200 -12.898 1.00 91.12 110 TRP A O 1
ATOM 835 N N . LEU A 1 111 ? 3.009 -15.521 -10.936 1.00 88.88 111 LEU A N 1
ATOM 836 C CA . LEU A 1 111 ? 1.784 -14.961 -11.503 1.00 88.88 111 LEU A CA 1
ATOM 837 C C . LEU A 1 111 ? 2.089 -13.784 -12.442 1.00 88.88 111 LEU A C 1
ATOM 839 O O . LEU A 1 111 ? 1.498 -13.691 -13.513 1.00 88.88 111 LEU A O 1
ATOM 843 N N . MET A 1 112 ? 3.059 -12.937 -12.084 1.00 84.12 112 MET A N 1
ATOM 844 C CA . MET A 1 112 ? 3.531 -11.833 -12.929 1.00 84.12 112 MET A CA 1
ATOM 845 C C . MET A 1 112 ? 4.154 -12.313 -14.247 1.00 84.12 112 MET A C 1
ATOM 847 O O . MET A 1 112 ? 3.976 -11.658 -15.270 1.00 84.12 112 MET A O 1
ATOM 851 N N . HIS A 1 113 ? 4.833 -13.465 -14.257 1.00 88.69 113 HIS A N 1
ATOM 852 C CA . HIS A 1 113 ? 5.328 -14.072 -15.500 1.00 88.69 113 HIS A CA 1
ATOM 853 C C . HIS A 1 113 ? 4.192 -14.591 -16.394 1.00 88.69 113 HIS A C 1
ATOM 855 O O . HIS A 1 113 ? 4.315 -14.595 -17.616 1.00 88.69 113 HIS A O 1
ATOM 861 N N . ASN A 1 114 ? 3.077 -15.012 -15.795 1.00 91.50 114 ASN A N 1
ATOM 862 C CA . ASN A 1 114 ? 1.936 -15.595 -16.489 1.00 91.50 114 ASN A CA 1
ATOM 863 C C . ASN A 1 114 ? 0.748 -14.628 -16.490 1.00 91.50 114 ASN A C 1
ATOM 865 O O . ASN A 1 114 ? -0.294 -14.900 -15.893 1.00 91.50 114 ASN A O 1
ATOM 869 N N . VAL A 1 115 ? 0.886 -13.507 -17.202 1.00 88.81 115 VAL A N 1
ATOM 870 C CA . VAL A 1 115 ? -0.119 -12.425 -17.252 1.00 88.81 115 VAL A CA 1
ATOM 871 C C . VAL A 1 115 ? -1.522 -12.932 -17.620 1.00 88.81 115 VAL A C 1
ATOM 873 O O . VAL A 1 115 ? -2.517 -12.449 -17.082 1.00 88.81 115 VAL A O 1
ATOM 876 N N . MET A 1 116 ? -1.629 -13.946 -18.486 1.00 91.12 116 MET A N 1
ATOM 877 C CA . MET A 1 116 ? -2.917 -14.571 -18.817 1.00 91.12 116 MET A CA 1
ATOM 878 C C . MET A 1 116 ? -3.583 -15.207 -17.587 1.00 91.12 116 MET A C 1
ATOM 880 O O . MET A 1 116 ? -4.771 -14.995 -17.352 1.00 91.12 116 MET A O 1
ATOM 884 N N . ILE A 1 117 ? -2.814 -15.941 -16.778 1.00 90.56 117 ILE A N 1
ATOM 885 C CA . ILE A 1 117 ? -3.294 -16.563 -15.539 1.00 90.56 117 ILE A CA 1
ATOM 886 C C . ILE A 1 117 ? -3.628 -15.477 -14.514 1.00 90.56 117 ILE A C 1
ATOM 888 O O . ILE A 1 117 ? -4.667 -15.561 -13.868 1.00 90.56 117 ILE A O 1
ATOM 892 N N . ALA A 1 118 ? -2.806 -14.428 -14.408 1.00 89.38 118 ALA A N 1
ATOM 893 C CA . ALA A 1 118 ? -3.075 -13.283 -13.540 1.00 89.38 118 ALA A CA 1
ATOM 894 C C . ALA A 1 118 ? -4.434 -12.638 -13.848 1.00 89.38 118 ALA A C 1
ATOM 896 O O . ALA A 1 118 ? -5.262 -12.482 -12.952 1.00 89.38 118 ALA A O 1
ATOM 897 N N . ASN A 1 119 ? -4.696 -12.337 -15.122 1.00 90.50 119 ASN A N 1
ATOM 898 C CA . ASN A 1 119 ? -5.968 -11.766 -15.560 1.00 90.50 119 ASN A CA 1
ATOM 899 C C . ASN A 1 119 ? -7.142 -12.716 -15.304 1.00 90.50 119 ASN A C 1
ATOM 901 O O . ASN A 1 119 ? -8.180 -12.277 -14.815 1.00 90.50 119 ASN A O 1
ATOM 905 N N . LEU A 1 120 ? -6.976 -14.016 -15.570 1.00 93.19 120 LEU A N 1
ATOM 906 C CA . LEU A 1 120 ? -8.011 -15.010 -15.286 1.00 93.19 120 LEU A CA 1
ATOM 907 C C . LEU A 1 120 ? -8.345 -15.057 -13.789 1.00 93.19 120 LEU A C 1
ATOM 909 O O . LEU A 1 120 ? -9.516 -15.010 -13.422 1.00 93.19 120 LEU A O 1
ATOM 913 N N . VAL A 1 121 ? -7.328 -15.111 -12.925 1.00 91.31 121 VAL A N 1
ATOM 914 C CA . VAL A 1 121 ? -7.495 -15.116 -11.465 1.00 91.31 121 VAL A CA 1
ATOM 915 C C . VAL A 1 121 ? -8.212 -13.853 -10.998 1.00 91.31 121 VAL A C 1
ATOM 917 O O . VAL A 1 121 ? -9.138 -13.952 -10.195 1.00 91.31 121 VAL A O 1
ATOM 920 N N . LEU A 1 122 ? -7.834 -12.681 -11.519 1.00 90.38 122 LEU A N 1
ATOM 921 C CA . LEU A 1 122 ? -8.495 -11.415 -11.196 1.00 90.38 122 LEU A CA 1
ATOM 922 C C . LEU A 1 122 ? -9.971 -11.428 -11.608 1.00 90.38 122 LEU A C 1
ATOM 924 O O . LEU A 1 122 ? -10.823 -11.110 -10.783 1.00 90.38 122 LEU A O 1
ATOM 928 N N . ILE A 1 123 ? -10.289 -11.862 -12.832 1.00 93.50 123 ILE A N 1
ATOM 929 C CA . ILE A 1 123 ? -11.673 -11.952 -13.323 1.00 93.50 123 ILE A CA 1
ATOM 930 C C . ILE A 1 123 ? -12.491 -12.912 -12.455 1.00 93.50 123 ILE A C 1
ATOM 932 O O . ILE A 1 123 ? -13.582 -12.559 -12.007 1.00 93.50 123 ILE A O 1
ATOM 936 N N . VAL A 1 124 ? -11.966 -14.109 -12.178 1.00 95.38 124 VAL A N 1
ATOM 937 C CA . VAL A 1 124 ? -12.649 -15.109 -11.347 1.00 95.38 124 VAL A CA 1
ATOM 938 C C . VAL A 1 124 ? -12.893 -14.564 -9.943 1.00 95.38 124 VAL A C 1
ATOM 940 O O . VAL A 1 124 ? -14.011 -14.659 -9.440 1.00 95.38 124 VAL A O 1
ATOM 943 N N . LEU A 1 125 ? -11.888 -13.945 -9.321 1.00 94.62 125 LEU A N 1
ATOM 944 C CA . LEU A 1 125 ? -12.021 -13.354 -7.992 1.00 94.62 125 LEU A CA 1
ATOM 945 C C . LEU A 1 125 ? -13.073 -12.237 -7.977 1.00 94.62 125 LEU A C 1
ATOM 947 O O . LEU A 1 125 ? -13.920 -12.215 -7.086 1.00 94.62 125 LEU A O 1
ATOM 951 N N . SER A 1 126 ? -13.070 -11.350 -8.975 1.00 92.44 126 SER A N 1
ATOM 952 C CA . SER A 1 126 ? -14.073 -10.291 -9.113 1.00 92.44 126 SER A CA 1
ATOM 953 C C . SER A 1 126 ? -15.486 -10.859 -9.250 1.00 92.44 126 SER A C 1
ATOM 955 O O . SER A 1 126 ? -16.391 -10.412 -8.546 1.00 92.44 126 SER A O 1
ATOM 957 N N . VAL A 1 127 ? -15.680 -11.881 -10.091 1.00 95.81 127 VAL A N 1
ATOM 958 C CA . VAL A 1 127 ? -16.978 -12.556 -10.248 1.00 95.81 127 VAL A CA 1
ATOM 959 C C . VAL A 1 127 ? -17.421 -13.202 -8.936 1.00 95.81 127 VAL A C 1
ATOM 961 O O . VAL A 1 127 ? -18.574 -13.042 -8.543 1.00 95.81 127 VAL A O 1
ATOM 964 N N . VAL A 1 128 ? -16.518 -13.879 -8.221 1.00 96.62 128 VAL A N 1
ATOM 965 C CA . VAL A 1 128 ? -16.815 -14.510 -6.925 1.00 96.62 128 VAL A CA 1
ATOM 966 C C . VAL A 1 128 ? -17.229 -13.473 -5.882 1.00 96.62 128 VAL A C 1
ATOM 968 O O . VAL A 1 128 ? -18.224 -13.680 -5.189 1.00 96.62 128 VAL A O 1
ATOM 971 N N . VAL A 1 129 ? -16.514 -12.350 -5.780 1.00 94.06 129 VAL A N 1
ATOM 972 C CA . VAL A 1 129 ? -16.839 -11.270 -4.833 1.00 94.06 129 VAL A CA 1
ATOM 973 C C . VAL A 1 129 ? -18.203 -10.659 -5.151 1.00 94.06 129 VAL A C 1
ATOM 975 O O . VAL A 1 129 ? -19.019 -10.489 -4.247 1.00 94.06 129 VAL A O 1
ATOM 978 N N . ILE A 1 130 ? -18.486 -10.387 -6.427 1.00 93.81 130 ILE A N 1
ATOM 979 C CA . ILE A 1 130 ? -19.782 -9.855 -6.867 1.00 93.81 130 ILE A CA 1
ATOM 980 C C . ILE A 1 130 ? -20.904 -10.861 -6.576 1.00 93.81 130 ILE A C 1
ATOM 982 O O . ILE A 1 130 ? -21.935 -10.495 -6.012 1.00 93.81 130 ILE A O 1
ATOM 986 N N . ALA A 1 131 ? -20.702 -12.139 -6.897 1.00 95.25 131 ALA A N 1
ATOM 987 C CA . ALA A 1 131 ? -21.678 -13.189 -6.629 1.00 95.25 131 ALA A CA 1
ATOM 988 C C . ALA A 1 131 ? -21.950 -13.343 -5.126 1.00 95.25 131 ALA A C 1
ATOM 990 O O . ALA A 1 131 ? -23.105 -13.463 -4.717 1.00 95.25 131 ALA A O 1
ATOM 991 N N . PHE A 1 132 ? -20.907 -13.296 -4.293 1.00 95.31 132 PHE A N 1
ATOM 992 C CA . PHE A 1 132 ? -21.039 -13.332 -2.839 1.00 95.31 132 PHE A CA 1
ATOM 993 C C . PHE A 1 132 ? -21.800 -12.111 -2.310 1.00 95.31 132 PHE A C 1
ATOM 995 O O . PHE A 1 132 ? -22.717 -12.263 -1.504 1.00 95.31 132 PHE A O 1
ATOM 1002 N N . PHE A 1 133 ? -21.478 -10.917 -2.811 1.00 93.69 133 PHE A N 1
ATOM 1003 C CA . PHE A 1 133 ? -22.171 -9.681 -2.459 1.00 93.69 133 PHE A CA 1
ATOM 1004 C C . PHE A 1 133 ? -23.670 -9.767 -2.763 1.00 93.69 133 PHE A C 1
ATOM 1006 O O . PHE A 1 133 ? -24.493 -9.505 -1.888 1.00 93.69 133 PHE A O 1
ATOM 1013 N N . PHE A 1 134 ? -24.041 -10.185 -3.978 1.00 93.19 134 PHE A N 1
ATOM 1014 C CA . PHE A 1 134 ? -25.448 -10.312 -4.360 1.00 93.19 134 PHE A CA 1
ATOM 1015 C C . PHE A 1 134 ? -26.154 -11.442 -3.617 1.00 93.19 134 PHE A C 1
ATOM 1017 O O . PHE A 1 134 ? -27.298 -11.269 -3.202 1.00 93.19 134 PHE A O 1
ATOM 1024 N N . ARG A 1 135 ? -25.480 -12.573 -3.381 1.00 94.06 135 ARG A N 1
ATOM 1025 C CA . ARG A 1 135 ? -26.014 -13.658 -2.548 1.00 94.06 135 ARG A CA 1
ATOM 1026 C C . ARG A 1 135 ? -26.420 -13.144 -1.170 1.00 94.06 135 ARG A C 1
ATOM 1028 O O . ARG A 1 135 ? -27.498 -13.491 -0.695 1.00 94.06 135 ARG A O 1
ATOM 1035 N N . GLU A 1 136 ? -25.579 -12.327 -0.547 1.00 92.69 136 GLU A N 1
ATOM 1036 C CA . GLU A 1 136 ? -25.883 -11.751 0.761 1.00 92.69 136 GLU A CA 1
ATOM 1037 C C . GLU A 1 136 ? -26.957 -10.657 0.667 1.00 92.69 136 GLU A C 1
ATOM 1039 O O . GLU A 1 136 ? -27.875 -10.622 1.483 1.00 92.69 136 GLU A O 1
ATOM 1044 N N . ALA A 1 137 ? -26.949 -9.848 -0.398 1.00 90.62 137 ALA A N 1
ATOM 1045 C CA . ALA A 1 137 ? -27.988 -8.849 -0.652 1.00 90.62 137 ALA A CA 1
ATOM 1046 C C . ALA A 1 137 ? -29.389 -9.452 -0.802 1.00 90.62 137 ALA A C 1
ATOM 1048 O O . ALA A 1 137 ? -30.366 -8.875 -0.322 1.00 90.62 137 ALA A O 1
ATOM 1049 N N . PHE A 1 138 ? -29.506 -10.616 -1.445 1.00 90.62 138 PHE A N 1
ATOM 1050 C CA . PHE A 1 138 ? -30.785 -11.304 -1.619 1.00 90.62 138 PHE A CA 1
ATOM 1051 C C . PHE A 1 138 ? -31.259 -12.056 -0.370 1.00 90.62 138 PHE A C 1
ATOM 1053 O O . PHE A 1 138 ? -32.438 -12.396 -0.301 1.00 90.62 138 PHE A O 1
ATOM 1060 N N . ARG A 1 139 ? -30.386 -12.282 0.620 1.00 91.75 139 ARG A N 1
ATOM 1061 C CA . ARG A 1 139 ? -30.753 -12.876 1.917 1.00 91.75 139 ARG A CA 1
ATOM 1062 C C . ARG A 1 139 ? -31.369 -11.880 2.897 1.00 91.75 139 ARG A C 1
ATOM 1064 O O . ARG A 1 139 ? -31.961 -12.305 3.882 1.00 91.75 139 ARG A O 1
ATOM 1071 N N . LEU A 1 140 ? -31.223 -10.581 2.645 1.00 91.56 140 LEU A N 1
ATOM 1072 C CA . LEU A 1 140 ? -31.756 -9.526 3.501 1.00 91.56 140 LEU A CA 1
ATOM 1073 C C . LEU A 1 140 ? -33.190 -9.132 3.130 1.00 91.56 140 LEU A C 1
ATOM 1075 O O . LEU A 1 140 ? -33.625 -9.246 1.980 1.00 91.56 140 LEU A O 1
ATOM 1079 N N . ASP A 1 141 ? -33.886 -8.550 4.106 1.00 91.12 141 ASP A N 1
ATOM 1080 C CA . ASP A 1 141 ? -35.186 -7.912 3.912 1.00 91.12 141 ASP A CA 1
ATOM 1081 C C . ASP A 1 141 ? -35.126 -6.742 2.920 1.00 91.12 141 ASP A C 1
ATOM 1083 O O . ASP A 1 141 ? -34.072 -6.155 2.662 1.00 91.12 141 ASP A O 1
ATOM 1087 N N . LYS A 1 142 ? -36.293 -6.335 2.402 1.00 87.19 142 LYS A N 1
ATOM 1088 C CA . LYS A 1 142 ? -36.438 -5.297 1.361 1.00 87.19 142 LYS A CA 1
ATOM 1089 C C . LYS A 1 142 ? -35.658 -4.010 1.675 1.00 87.19 142 LYS A C 1
ATOM 1091 O O . LYS A 1 142 ? -34.986 -3.472 0.798 1.00 87.19 142 LYS A O 1
ATOM 1096 N N . THR A 1 143 ? -35.693 -3.548 2.925 1.00 86.12 143 THR A N 1
ATOM 1097 C CA . THR A 1 143 ? -34.959 -2.352 3.370 1.00 86.12 143 THR A CA 1
ATOM 1098 C C . THR A 1 143 ? -33.444 -2.575 3.404 1.00 86.12 143 THR A C 1
ATOM 1100 O O . THR A 1 143 ? -32.690 -1.692 3.000 1.00 86.12 143 THR A O 1
ATOM 1103 N N . GLY A 1 144 ? -32.983 -3.749 3.852 1.00 87.81 144 GLY A N 1
ATOM 1104 C CA . GLY A 1 144 ? -31.560 -4.108 3.869 1.00 87.81 144 GLY A CA 1
ATOM 1105 C C . GLY A 1 144 ? -30.993 -4.258 2.458 1.00 87.81 144 GLY A C 1
ATOM 1106 O O . GLY A 1 144 ? -29.958 -3.678 2.135 1.00 87.81 144 GLY A O 1
ATOM 1107 N N . ARG A 1 145 ? -31.737 -4.929 1.577 1.00 91.62 145 ARG A N 1
ATOM 1108 C CA . ARG A 1 145 ? -31.387 -5.090 0.165 1.00 91.62 145 ARG A CA 1
ATOM 1109 C C . ARG A 1 145 ? -31.291 -3.753 -0.575 1.00 91.62 145 ARG A C 1
ATOM 1111 O O . ARG A 1 145 ? -30.332 -3.539 -1.310 1.00 91.62 145 ARG A O 1
ATOM 1118 N N . ASN A 1 146 ? -32.223 -2.823 -0.346 1.00 90.12 146 ASN A N 1
ATOM 1119 C CA . ASN A 1 146 ? -32.165 -1.484 -0.950 1.00 90.12 146 ASN A CA 1
ATOM 1120 C C . ASN A 1 146 ? -30.905 -0.711 -0.527 1.00 90.12 146 ASN A C 1
ATOM 1122 O O . ASN A 1 146 ? -30.274 -0.071 -1.364 1.00 90.12 146 ASN A O 1
ATOM 1126 N N . LYS A 1 147 ? -30.488 -0.814 0.743 1.00 90.25 147 LYS A N 1
ATOM 1127 C CA . LYS A 1 147 ? -29.224 -0.219 1.211 1.00 90.25 147 LYS A CA 1
ATOM 1128 C C . LYS A 1 147 ? -28.007 -0.856 0.537 1.00 90.25 147 LYS A C 1
ATOM 1130 O O . LYS A 1 147 ? -27.075 -0.141 0.184 1.00 90.25 147 LYS A O 1
ATOM 1135 N N . MET A 1 148 ? -28.022 -2.172 0.317 1.00 93.00 148 MET A N 1
ATOM 1136 C CA . MET A 1 148 ? -26.947 -2.851 -0.412 1.00 93.00 148 MET A CA 1
ATOM 1137 C C . MET A 1 148 ? -26.874 -2.428 -1.880 1.00 93.00 148 MET A C 1
ATOM 1139 O O . MET A 1 148 ? -25.775 -2.237 -2.385 1.00 93.00 148 MET A O 1
ATOM 1143 N N . PHE A 1 149 ? -28.003 -2.197 -2.555 1.00 92.44 149 PHE A N 1
ATOM 1144 C CA . PHE A 1 149 ? -27.984 -1.640 -3.912 1.00 92.44 149 PHE A CA 1
ATOM 1145 C C . PHE A 1 149 ? -27.367 -0.238 -3.962 1.00 92.44 149 PHE A C 1
ATOM 1147 O O . PHE A 1 149 ? -26.556 0.035 -4.843 1.00 92.44 149 PHE A O 1
ATOM 1154 N N . VAL A 1 150 ? -27.681 0.630 -2.993 1.00 93.69 150 VAL A N 1
ATOM 1155 C CA . VAL A 1 150 ? -27.029 1.948 -2.883 1.00 93.69 150 VAL A CA 1
ATOM 1156 C C . VAL A 1 150 ? -25.525 1.790 -2.651 1.00 93.69 150 VAL A C 1
ATOM 1158 O O . VAL A 1 150 ? -24.731 2.414 -3.348 1.00 93.69 150 VAL A O 1
ATOM 1161 N N . ALA A 1 151 ? -25.116 0.907 -1.735 1.00 92.88 151 ALA A N 1
ATOM 1162 C CA . ALA A 1 151 ? -23.701 0.624 -1.491 1.00 92.88 151 ALA A CA 1
ATOM 1163 C C . ALA A 1 151 ? -22.985 0.082 -2.741 1.00 92.88 151 ALA A C 1
ATOM 1165 O O . ALA A 1 151 ? -21.831 0.424 -2.983 1.00 92.88 151 ALA A O 1
ATOM 1166 N N . PHE A 1 152 ? -23.668 -0.723 -3.557 1.00 93.81 152 PHE A N 1
ATOM 1167 C CA . PHE A 1 152 ? -23.134 -1.237 -4.815 1.00 93.81 152 PHE A CA 1
ATOM 1168 C C . PHE A 1 152 ? -22.893 -0.123 -5.841 1.00 93.81 152 PHE A C 1
ATOM 1170 O O . PHE A 1 152 ? -21.841 -0.096 -6.473 1.00 93.81 152 PHE A O 1
ATOM 1177 N N . ILE A 1 153 ? -23.826 0.827 -5.970 1.00 94.50 153 ILE A N 1
ATOM 1178 C CA . ILE A 1 153 ? -23.660 1.998 -6.845 1.00 94.50 153 ILE A CA 1
ATOM 1179 C C . ILE A 1 153 ? -22.465 2.845 -6.387 1.00 94.50 153 ILE A C 1
ATOM 1181 O O . ILE A 1 153 ? -21.594 3.154 -7.198 1.00 94.50 153 ILE A O 1
ATOM 1185 N N . LEU A 1 154 ? -22.372 3.144 -5.087 1.00 94.56 154 LEU A N 1
ATOM 1186 C CA . LEU A 1 154 ? -21.242 3.887 -4.515 1.00 94.56 154 LEU A CA 1
ATOM 1187 C C . LEU A 1 154 ? -19.907 3.149 -4.700 1.00 94.56 154 LEU A C 1
ATOM 1189 O O . LEU A 1 154 ? -18.866 3.771 -4.890 1.00 94.56 154 LEU A O 1
ATOM 1193 N N . MET A 1 155 ? -19.921 1.814 -4.676 1.00 94.19 155 MET A N 1
ATOM 1194 C CA . MET A 1 155 ? -18.736 1.007 -4.958 1.00 94.19 155 MET A CA 1
ATOM 1195 C C . MET A 1 155 ? -18.295 1.138 -6.421 1.00 94.19 155 MET A C 1
ATOM 1197 O O . MET A 1 155 ? -17.099 1.258 -6.667 1.00 94.19 155 MET A O 1
ATOM 1201 N N . ILE A 1 156 ? -19.223 1.146 -7.386 1.00 94.56 156 ILE A N 1
ATOM 1202 C CA . ILE A 1 156 ? -18.886 1.375 -8.803 1.00 94.56 156 ILE A CA 1
ATOM 1203 C C . ILE A 1 156 ? -18.287 2.770 -8.987 1.00 94.56 156 ILE A C 1
ATOM 1205 O O . ILE A 1 156 ? -17.247 2.900 -9.630 1.00 94.56 156 ILE A O 1
ATOM 1209 N N . GLU A 1 157 ? -18.906 3.794 -8.399 1.00 96.25 157 GLU A N 1
ATOM 1210 C CA . GLU A 1 157 ? -18.385 5.164 -8.414 1.00 96.25 157 GLU A CA 1
ATOM 1211 C C . GLU A 1 157 ? -16.956 5.218 -7.855 1.00 96.25 157 GLU A C 1
ATOM 1213 O O . GLU A 1 157 ? -16.056 5.747 -8.507 1.00 96.25 157 GLU A O 1
ATOM 1218 N N . ALA A 1 158 ? -16.719 4.591 -6.698 1.00 94.00 158 ALA A N 1
ATOM 1219 C CA . ALA A 1 158 ? -15.394 4.515 -6.094 1.00 94.00 158 ALA A CA 1
ATOM 1220 C C . ALA A 1 158 ? -14.386 3.785 -6.996 1.00 94.00 158 ALA A C 1
ATOM 1222 O O . ALA A 1 158 ? -13.265 4.260 -7.164 1.00 94.00 158 ALA A O 1
ATOM 1223 N N . VAL A 1 159 ? -14.764 2.655 -7.605 1.00 92.88 159 VAL A N 1
ATOM 1224 C CA . VAL A 1 159 ? -13.891 1.910 -8.528 1.00 92.88 159 VAL A CA 1
ATOM 1225 C C . VAL A 1 159 ? -13.508 2.776 -9.727 1.00 92.88 159 VAL A C 1
ATOM 1227 O O . VAL A 1 159 ? -12.324 2.871 -10.047 1.00 92.88 159 VAL A O 1
ATOM 1230 N N . LEU A 1 160 ? -14.474 3.447 -10.360 1.00 92.56 160 LEU A N 1
ATOM 1231 C CA . LEU A 1 160 ? -14.215 4.344 -11.489 1.00 92.56 160 LEU A CA 1
ATOM 1232 C C . LEU A 1 160 ? -13.308 5.512 -11.085 1.00 92.56 160 LEU A C 1
ATOM 1234 O O . LEU A 1 160 ? -12.329 5.793 -11.777 1.00 92.56 160 LEU A O 1
ATOM 1238 N N . PHE A 1 161 ? -13.587 6.145 -9.944 1.00 92.25 161 PHE A N 1
ATOM 1239 C CA . PHE A 1 161 ? -12.752 7.209 -9.396 1.00 92.25 161 PHE A CA 1
ATOM 1240 C C . PHE A 1 161 ? -11.309 6.739 -9.181 1.00 92.25 161 PHE A C 1
ATOM 1242 O O . PHE A 1 161 ? -10.375 7.406 -9.622 1.00 92.25 161 PHE A O 1
ATOM 1249 N N . TYR A 1 162 ? -11.108 5.573 -8.558 1.00 89.31 162 TYR A N 1
ATOM 1250 C CA . TYR A 1 162 ? -9.770 5.053 -8.280 1.00 89.31 162 TYR A CA 1
ATOM 1251 C C . TYR A 1 162 ? -9.012 4.622 -9.537 1.00 89.31 162 TYR A C 1
ATOM 1253 O O . TYR A 1 162 ? -7.798 4.818 -9.585 1.00 89.31 162 TYR A O 1
ATOM 1261 N N . ILE A 1 163 ? -9.692 4.086 -10.557 1.00 90.00 163 ILE A N 1
ATOM 1262 C CA . ILE A 1 163 ? -9.069 3.788 -11.857 1.00 90.00 163 ILE A CA 1
ATOM 1263 C C . ILE A 1 163 ? -8.519 5.078 -12.475 1.00 90.00 163 ILE A C 1
ATOM 1265 O O . ILE A 1 163 ? -7.344 5.134 -12.834 1.00 90.00 163 ILE A O 1
ATOM 1269 N N . LEU A 1 164 ? -9.340 6.129 -12.540 1.00 85.50 164 LEU A N 1
ATOM 1270 C CA . LEU A 1 164 ? -8.934 7.418 -13.105 1.00 85.50 164 LEU A CA 1
ATOM 1271 C C . LEU A 1 164 ? -7.828 8.083 -12.279 1.00 85.50 164 LEU A C 1
ATOM 1273 O O . LEU A 1 164 ? -6.848 8.577 -12.835 1.00 85.50 164 LEU A O 1
ATOM 1277 N N . TYR A 1 165 ? -7.947 8.054 -10.951 1.00 85.62 165 TYR A N 1
ATOM 1278 C CA . TYR A 1 165 ? -6.933 8.575 -10.037 1.00 85.62 165 TYR A CA 1
ATOM 1279 C C . TYR A 1 165 ? -5.584 7.869 -10.227 1.00 85.62 165 TYR A C 1
ATOM 1281 O O . TYR A 1 165 ? -4.552 8.528 -10.342 1.00 85.62 165 TYR A O 1
ATOM 1289 N N . ALA A 1 166 ? -5.580 6.536 -10.334 1.00 81.56 166 ALA A N 1
ATOM 1290 C CA . ALA A 1 166 ? -4.361 5.760 -10.556 1.00 81.56 166 ALA A CA 1
ATOM 1291 C C . ALA A 1 166 ? -3.719 6.027 -11.930 1.00 81.56 166 ALA A C 1
ATOM 1293 O O . ALA A 1 166 ? -2.512 5.849 -12.085 1.00 81.56 166 ALA A O 1
ATOM 1294 N N . GLN A 1 167 ? -4.502 6.475 -12.914 1.00 81.94 167 GLN A N 1
ATOM 1295 C CA . GLN A 1 167 ? -4.032 6.834 -14.254 1.00 81.94 167 GLN A CA 1
ATOM 1296 C C . GLN A 1 167 ? -3.583 8.299 -14.385 1.00 81.94 167 GLN A C 1
ATOM 1298 O O . GLN A 1 167 ? -2.915 8.640 -15.367 1.00 81.94 167 GLN A O 1
ATOM 1303 N N . MET A 1 168 ? -3.878 9.172 -13.412 1.00 78.50 168 MET A N 1
ATOM 1304 C CA . MET A 1 168 ? -3.422 10.572 -13.449 1.00 78.50 168 MET A CA 1
ATOM 1305 C C . MET A 1 168 ? -1.908 10.717 -13.706 1.00 78.50 168 MET A C 1
ATOM 1307 O O . MET A 1 168 ? -1.543 11.525 -14.566 1.00 78.50 168 MET A O 1
ATOM 1311 N N . PRO A 1 169 ? -1.011 9.936 -13.062 1.00 73.75 169 PRO A N 1
ATOM 1312 C CA . PRO A 1 169 ? 0.428 10.046 -13.304 1.00 73.75 169 PRO A CA 1
ATOM 1313 C C . PRO A 1 169 ? 0.824 9.708 -14.747 1.00 73.75 169 PRO A C 1
ATOM 1315 O O . PRO A 1 169 ? 1.702 10.358 -15.310 1.00 73.75 169 PRO A O 1
ATOM 1318 N N . THR A 1 170 ? 0.169 8.725 -15.376 1.00 78.56 170 THR A N 1
ATOM 1319 C CA . THR A 1 170 ? 0.459 8.344 -16.769 1.00 78.56 170 THR A CA 1
ATOM 1320 C C . THR A 1 170 ? 0.025 9.414 -17.764 1.00 78.56 170 THR A C 1
ATOM 1322 O O . THR A 1 170 ? 0.775 9.715 -18.690 1.00 78.56 170 THR A O 1
ATOM 1325 N N . SER A 1 171 ? -1.133 10.044 -17.549 1.00 74.25 171 SER A N 1
ATOM 1326 C CA . SER A 1 171 ? -1.613 11.136 -18.404 1.00 74.25 171 SER A CA 1
ATOM 1327 C C . SER A 1 171 ? -0.702 12.363 -18.328 1.00 74.25 171 SER A C 1
ATOM 1329 O O . SER A 1 171 ? -0.380 12.947 -19.359 1.00 74.25 171 SER A O 1
ATOM 1331 N N . LEU A 1 172 ? -0.223 12.717 -17.128 1.00 68.62 172 LEU A N 1
ATOM 1332 C CA . LEU A 1 172 ? 0.768 13.786 -16.951 1.00 68.62 172 LEU A CA 1
ATOM 1333 C C . LEU A 1 172 ? 2.102 13.454 -17.628 1.00 68.62 172 LEU A C 1
ATOM 1335 O O . LEU A 1 172 ? 2.716 14.334 -18.224 1.00 68.62 172 LEU A O 1
ATOM 1339 N N . ASN A 1 173 ? 2.530 12.190 -17.587 1.00 72.00 173 ASN A N 1
ATOM 1340 C CA . ASN A 1 173 ? 3.751 11.755 -18.261 1.00 72.00 173 ASN A CA 1
ATOM 1341 C C . ASN A 1 173 ? 3.626 11.883 -19.792 1.00 72.00 173 ASN A C 1
ATOM 1343 O O . ASN A 1 173 ? 4.497 12.451 -20.447 1.00 72.00 173 ASN A O 1
ATOM 1347 N N . PHE A 1 174 ? 2.497 11.454 -20.367 1.00 71.44 174 PHE A N 1
ATOM 1348 C CA . PHE A 1 174 ? 2.215 11.659 -21.791 1.00 71.44 174 PHE A CA 1
ATOM 1349 C C . PHE A 1 174 ? 2.089 13.138 -22.165 1.00 71.44 174 PHE A C 1
ATOM 1351 O O . PHE A 1 174 ? 2.555 13.533 -23.234 1.00 71.44 174 PHE A O 1
ATOM 1358 N N . PHE A 1 175 ? 1.490 13.967 -21.309 1.00 74.69 175 PHE A N 1
ATOM 1359 C CA . PHE A 1 175 ? 1.452 15.410 -21.526 1.00 74.69 175 PHE A CA 1
ATOM 1360 C C . PHE A 1 175 ? 2.863 16.001 -21.553 1.00 74.69 175 PHE A C 1
ATOM 1362 O O . PHE A 1 175 ? 3.180 16.734 -22.485 1.00 74.69 175 PHE A O 1
ATOM 1369 N N . ALA A 1 176 ? 3.718 15.639 -20.592 1.00 73.19 176 ALA A N 1
ATOM 1370 C CA . ALA A 1 176 ? 5.096 16.109 -20.529 1.00 73.19 176 ALA A CA 1
ATOM 1371 C C . ALA A 1 176 ? 5.892 15.712 -21.781 1.00 73.19 176 ALA A C 1
ATOM 1373 O O . ALA A 1 176 ? 6.511 16.567 -22.401 1.00 73.19 176 ALA A O 1
ATOM 1374 N N . ILE A 1 177 ? 5.807 14.453 -22.218 1.00 74.44 177 ILE A N 1
ATOM 1375 C CA . ILE A 1 177 ? 6.507 13.985 -23.425 1.00 74.44 177 ILE A CA 1
ATOM 1376 C C . ILE A 1 177 ? 6.060 14.751 -24.681 1.00 74.44 177 ILE A C 1
ATOM 1378 O O . ILE A 1 177 ? 6.892 15.093 -25.515 1.00 74.44 177 ILE A O 1
ATOM 1382 N N . ASN A 1 178 ? 4.758 15.013 -24.831 1.00 77.88 178 ASN A N 1
ATOM 1383 C CA . ASN A 1 178 ? 4.216 15.583 -26.069 1.00 77.88 178 ASN A CA 1
ATOM 1384 C C . ASN A 1 178 ? 4.136 17.119 -26.083 1.00 77.88 178 ASN A C 1
ATOM 1386 O O . ASN A 1 178 ? 4.032 17.695 -27.160 1.00 77.88 178 ASN A O 1
ATOM 1390 N N . ASN A 1 179 ? 4.140 17.781 -24.920 1.00 76.75 179 ASN A N 1
ATOM 1391 C CA . ASN A 1 179 ? 3.883 19.225 -24.805 1.00 76.75 179 ASN A CA 1
ATOM 1392 C C . ASN A 1 179 ? 4.957 19.993 -24.015 1.00 76.75 179 ASN A C 1
ATOM 1394 O O . ASN A 1 179 ? 4.857 21.213 -23.902 1.00 76.75 179 ASN A O 1
ATOM 1398 N N . VAL A 1 180 ? 5.974 19.326 -23.454 1.00 74.62 180 VAL A N 1
ATOM 1399 C CA . VAL A 1 180 ? 7.092 19.996 -22.768 1.00 74.62 180 VAL A CA 1
ATOM 1400 C C . VAL A 1 180 ? 8.348 19.879 -23.622 1.00 74.62 180 VAL A C 1
ATOM 1402 O O . VAL A 1 180 ? 8.995 18.838 -23.683 1.00 74.62 180 VAL A O 1
ATOM 1405 N N . HIS A 1 181 ? 8.721 20.981 -24.264 1.00 71.94 181 HIS A N 1
ATOM 1406 C CA . HIS A 1 181 ? 9.975 21.083 -25.002 1.00 71.94 181 HIS A CA 1
ATOM 1407 C C . HIS A 1 181 ? 11.126 21.400 -24.040 1.00 71.94 181 HIS A C 1
ATOM 1409 O O . HIS A 1 181 ? 11.020 22.288 -23.196 1.00 71.94 181 HIS A O 1
ATOM 1415 N N . HIS A 1 182 ? 12.250 20.691 -24.163 1.00 64.00 182 HIS A N 1
ATOM 1416 C CA . HIS A 1 182 ? 13.460 20.908 -23.352 1.00 64.00 182 HIS A CA 1
ATOM 1417 C C . HIS A 1 182 ? 14.299 22.105 -23.839 1.00 64.00 182 HIS A C 1
ATOM 1419 O O . HIS A 1 182 ? 15.531 22.078 -23.794 1.00 64.00 182 HIS A O 1
ATOM 1425 N N . GLU A 1 183 ? 13.632 23.152 -24.318 1.00 65.62 183 GLU A N 1
ATOM 1426 C CA . GLU A 1 183 ? 14.248 24.392 -24.771 1.00 65.62 183 GLU A CA 1
ATOM 1427 C C . GLU A 1 183 ? 13.859 25.508 -23.807 1.00 65.62 183 GLU A C 1
ATOM 1429 O O . GLU A 1 183 ? 12.731 25.998 -23.802 1.00 65.62 183 GLU A O 1
ATOM 1434 N N . ILE A 1 184 ? 14.805 25.915 -22.965 1.00 57.19 184 ILE A N 1
ATOM 1435 C CA . ILE A 1 184 ? 14.670 27.152 -22.202 1.00 57.19 184 ILE A CA 1
ATOM 1436 C C . ILE A 1 184 ? 15.249 28.241 -23.100 1.00 57.19 184 ILE A C 1
ATOM 1438 O O . ILE A 1 184 ? 16.449 28.246 -23.363 1.00 57.19 184 ILE A O 1
ATOM 1442 N N . LEU A 1 185 ? 14.396 29.143 -23.594 1.00 57.59 185 LEU A N 1
ATOM 1443 C CA . LEU A 1 185 ? 14.816 30.308 -24.382 1.00 57.59 185 LEU A CA 1
ATOM 1444 C C . LEU A 1 185 ? 15.609 29.937 -25.661 1.00 57.59 185 LEU A C 1
ATOM 1446 O O . LEU A 1 185 ? 16.650 30.527 -25.935 1.00 57.59 185 LEU A O 1
ATOM 1450 N N . ALA A 1 186 ? 15.138 28.937 -26.420 1.00 59.22 186 ALA A N 1
ATOM 1451 C CA . ALA A 1 186 ? 15.744 28.470 -27.681 1.00 59.22 186 ALA A CA 1
ATOM 1452 C C . ALA A 1 186 ? 17.217 28.003 -27.587 1.00 59.22 186 ALA A C 1
ATOM 1454 O O . ALA A 1 186 ? 17.890 27.839 -28.606 1.00 59.22 186 ALA A O 1
ATOM 1455 N N . LEU A 1 187 ? 17.734 27.764 -26.375 1.00 60.53 187 LEU A N 1
ATOM 1456 C CA . LEU A 1 187 ? 19.027 27.122 -26.161 1.00 60.53 187 LEU A CA 1
ATOM 1457 C C . LEU A 1 187 ? 18.801 25.623 -25.905 1.00 60.53 187 LEU A C 1
ATOM 1459 O O . LEU A 1 187 ? 18.119 25.269 -24.937 1.00 60.53 187 LEU A O 1
ATOM 1463 N N . PRO A 1 188 ? 19.356 24.723 -26.739 1.00 53.88 188 PRO A N 1
ATOM 1464 C CA . PRO A 1 188 ? 19.153 23.291 -26.570 1.00 53.88 188 PRO A CA 1
ATOM 1465 C C . PRO A 1 188 ? 19.847 22.798 -25.295 1.00 53.88 188 PRO A C 1
ATOM 1467 O O . PRO A 1 188 ? 21.066 22.912 -25.146 1.00 53.88 188 PRO A O 1
ATOM 1470 N N . SER A 1 189 ? 19.077 22.209 -24.373 1.00 48.34 189 SER A N 1
ATOM 1471 C CA . SER A 1 189 ? 19.631 21.484 -23.228 1.00 48.34 189 SER A CA 1
ATOM 1472 C C . SER A 1 189 ? 20.251 20.174 -23.726 1.00 48.34 189 SER A C 1
ATOM 1474 O O . SER A 1 189 ? 19.565 19.217 -24.086 1.00 48.34 189 SER A O 1
ATOM 1476 N N . THR A 1 190 ? 21.577 20.143 -23.818 1.00 49.19 190 THR A N 1
ATOM 1477 C CA . THR A 1 190 ? 22.378 19.048 -24.377 1.00 49.19 190 THR A CA 1
ATOM 1478 C C . THR A 1 190 ? 22.3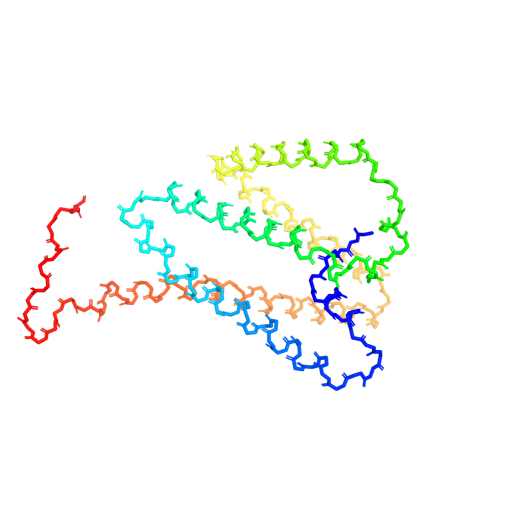78 17.797 -23.488 1.00 49.19 190 THR A C 1
ATOM 1480 O O . THR A 1 190 ? 23.377 17.472 -22.854 1.00 49.19 190 THR A O 1
ATOM 1483 N N . ARG A 1 191 ? 21.273 17.040 -23.447 1.00 49.97 191 ARG A N 1
ATOM 1484 C CA . ARG A 1 191 ? 21.235 15.659 -22.908 1.00 49.97 191 ARG A CA 1
ATOM 1485 C C . ARG A 1 191 ? 20.287 14.722 -23.665 1.00 49.97 191 ARG A C 1
ATOM 1487 O O . ARG A 1 191 ? 19.635 13.874 -23.072 1.00 49.97 191 ARG A O 1
ATOM 1494 N N . SER A 1 192 ? 20.244 14.830 -24.989 1.00 44.69 192 SER A N 1
ATOM 1495 C CA . SER A 1 192 ? 19.528 13.877 -25.845 1.00 44.69 192 SER A CA 1
ATOM 1496 C C . SER A 1 192 ? 20.441 13.372 -26.962 1.00 44.69 192 SER A C 1
ATOM 1498 O O . SER A 1 192 ? 20.332 13.777 -28.117 1.00 44.69 192 SER A O 1
ATOM 1500 N N . ALA A 1 193 ? 21.358 12.472 -26.623 1.00 40.44 193 ALA A N 1
ATOM 1501 C CA . ALA A 1 193 ? 21.965 11.583 -27.602 1.00 40.44 193 ALA A CA 1
ATOM 1502 C C . ALA A 1 193 ? 22.056 10.189 -26.979 1.00 40.44 193 ALA A C 1
ATOM 1504 O O . ALA A 1 193 ? 22.578 10.041 -25.879 1.00 40.44 193 ALA A O 1
ATOM 1505 N N . SER A 1 194 ? 21.557 9.191 -27.711 1.00 37.66 194 SER A N 1
ATOM 1506 C CA . SER A 1 194 ? 21.527 7.759 -27.382 1.00 37.66 194 SER A CA 1
ATOM 1507 C C . SER A 1 194 ? 20.391 7.282 -26.466 1.00 37.66 194 SER A C 1
ATOM 1509 O O . SER A 1 194 ? 20.622 6.963 -25.301 1.00 37.66 194 SER A O 1
ATOM 1511 N N . ARG A 1 195 ? 19.198 7.096 -27.048 1.00 41.75 195 ARG A N 1
ATOM 1512 C CA . ARG A 1 195 ? 18.367 5.881 -26.893 1.00 41.75 195 ARG A CA 1
ATOM 1513 C C . ARG A 1 195 ? 17.242 5.915 -27.938 1.00 41.75 195 ARG A C 1
ATOM 1515 O O . ARG A 1 195 ? 16.231 6.581 -27.746 1.00 41.75 195 ARG A O 1
ATOM 1522 N N . ARG A 1 196 ? 17.501 5.276 -29.083 1.00 39.50 196 ARG A N 1
ATOM 1523 C CA . ARG A 1 196 ? 16.448 4.656 -29.899 1.00 39.50 196 ARG A CA 1
ATOM 1524 C C . ARG A 1 196 ? 16.077 3.327 -29.254 1.00 39.50 196 ARG A C 1
ATOM 1526 O O . ARG A 1 196 ? 16.981 2.755 -28.601 1.00 39.50 196 ARG A O 1
#

Foldseek 3Di:
DPDPDVLVLLVLLDDPPDPCSVVSVVVVVVVVVVVCVCLVVVLVVCCVVPNNVVSVVVVVVVVVVVVVVCVVCVVVSVVSDDPVVPDPPDVVVVVVVVVVVVVVVVVVVVCVVVVVVVVVVVVVVVVVVVVVLVVVLVVDDPVSNVVSVVVVVVVVVVVVVVVVVVCVVVVVVVCCVPPPDCDDPNDHPPDDDDDD

Sequence (196 aa):
MFKANPASLLSKCYPPKDARLDGAFTLFYMSINIGSLLSLSLAPVIAEKFGYAVTYNLCGAGLIIALLVYFACRGMVKDIGSEPDHRPLSLRNLALVLAGTVVMIFLCAWLMHNVMIANLVLIVLSVVVIAFFFREAFRLDKTGRNKMFVAFILMIEAVLFYILYAQMPTSLNFFAINNVHHEILALPSTRSASRR

pLDDT: mean 82.58, std 14.36, range [30.44, 96.62]

Organism: Klebsiella pneumoniae (NCBI:txid573)